Protein AF-A0A2D4HSY6-F1 (afdb_monomer_lite)

Foldseek 3Di:
DVVVVVVVVVVVVVVVVVVVVVVVVVVVVVVVVVVVVVVVVVVVVVVVVVVVVCVVQVPDPDHDQDPVRVVVVVVVVVVVVVVVVVVVVVVVVVVVVVVVVVVVVDDDDDDDDDDDDDDDDDDDDDDDDDDDCPVVVVVVVVVVVVVVVVVVVVVVVVVVVVVVVVVVVVVVVVVVVVVVVVVVVVVVVVVVVVVVVVVVVVVVVVVVVVVVVVVVVVVVVVVVVVVVVVVVVVVVVVVVVVVVVVVVVVVVVVVVVVVVVVVVVVVVVVVVVVVVVVVVVVD

Sequence (283 aa):
MDALLSKNEMLQGKLHSQEDDFRLQNSTLMEELSKLCSQIEQLEKDNQILREGKTAVASEGAFPASPVDGELLRLQAENSALQKNMAALQERYEKEVARQAENRGGGKGDGSPDPCPTVPEKTLEQPAFDSDGSGAISQQLLSEVELKLQTEREEKILLKEQLQSLEASKTTETSRLQQELSKLMEKLKKKQESFVRLQTEKEALYNDSRTKIEEIQQRKEEELKSLQVRNQKLQQELQSTNQGFLELKDQLQSGKKEHELALQTLQDQVACQSAESQEQVET

Radius of gyration: 62.54 Å; chains: 1; bounding box: 128×89×197 Å

Organism: NCBI:txid129467

pLDDT: mean 85.23, std 20.28, range [32.41, 98.69]

InterPro domains:
  IPR026204 GRIP1-associated protein 1 [PTHR18978] (2-280)

Structure (mmCIF, N/CA/C/O backbone):
data_AF-A0A2D4HSY6-F1
#
_entry.id   AF-A0A2D4HSY6-F1
#
loop_
_atom_site.group_PDB
_atom_site.id
_atom_site.type_symbol
_atom_site.label_atom_id
_atom_site.label_alt_id
_atom_site.label_comp_id
_atom_site.label_asym_id
_atom_site.label_entity_id
_atom_site.label_seq_id
_atom_site.pdbx_PDB_ins_code
_atom_site.Cartn_x
_atom_site.Cartn_y
_atom_site.Cartn_z
_atom_site.occupancy
_atom_site.B_iso_or_equiv
_atom_site.auth_seq_id
_atom_site.auth_comp_id
_atom_site.auth_asym_id
_atom_site.auth_atom_id
_atom_site.pdbx_PDB_model_num
ATOM 1 N N . MET A 1 1 ? -13.650 -36.771 45.709 1.00 73.19 1 MET A N 1
ATOM 2 C CA . MET A 1 1 ? -12.195 -36.564 45.555 1.00 73.19 1 MET A CA 1
ATOM 3 C C . MET A 1 1 ? -11.837 -36.518 44.073 1.00 73.19 1 MET A C 1
ATOM 5 O O . MET A 1 1 ? -11.313 -35.509 43.628 1.00 73.19 1 MET A O 1
ATOM 9 N N . ASP A 1 2 ? -12.268 -37.510 43.292 1.00 87.69 2 ASP A N 1
ATOM 10 C CA . ASP A 1 2 ? -11.971 -37.630 41.851 1.00 87.69 2 ASP A CA 1
ATOM 11 C C . ASP A 1 2 ? -12.460 -36.462 40.983 1.00 87.69 2 ASP A C 1
ATOM 13 O O . ASP A 1 2 ? -11.728 -35.981 40.125 1.00 87.69 2 ASP A O 1
ATOM 17 N N . ALA A 1 3 ? -13.655 -35.923 41.246 1.00 89.69 3 ALA A N 1
ATOM 18 C CA . ALA A 1 3 ? -14.169 -34.762 40.507 1.00 89.69 3 ALA A CA 1
ATOM 19 C C . ALA A 1 3 ? -13.316 -33.491 40.704 1.00 89.69 3 ALA A C 1
ATOM 21 O O . ALA A 1 3 ? -13.221 -32.652 39.809 1.00 89.69 3 ALA A O 1
ATOM 22 N N . LEU A 1 4 ? -12.685 -33.343 41.874 1.00 90.25 4 LEU A N 1
ATOM 23 C CA . LEU A 1 4 ? -11.775 -32.231 42.159 1.00 90.25 4 LEU A CA 1
ATOM 24 C C . LEU A 1 4 ? -10.407 -32.455 41.512 1.00 90.25 4 LEU A C 1
ATOM 26 O O . LEU A 1 4 ? -9.839 -31.499 40.993 1.00 90.25 4 LEU A O 1
ATOM 30 N N . LEU A 1 5 ? -9.918 -33.700 41.496 1.00 92.62 5 LEU A N 1
ATOM 31 C CA . LEU A 1 5 ? -8.684 -34.075 40.800 1.00 92.62 5 LEU A CA 1
ATOM 32 C C . LEU A 1 5 ? -8.801 -33.813 39.293 1.00 92.62 5 LEU A C 1
ATOM 34 O O . LEU A 1 5 ? -7.995 -33.077 38.736 1.00 92.62 5 LEU A O 1
ATOM 38 N N . SER A 1 6 ? -9.874 -34.304 38.667 1.00 93.00 6 SER A N 1
ATOM 39 C CA . SER A 1 6 ? -10.131 -34.119 37.234 1.00 93.00 6 SER A CA 1
ATOM 40 C C . SER A 1 6 ? -10.282 -32.640 36.854 1.00 93.00 6 SER A C 1
ATOM 42 O O . SER A 1 6 ? -9.784 -32.190 35.822 1.00 93.00 6 SER A O 1
ATOM 44 N N . LYS A 1 7 ? -10.917 -31.834 37.716 1.00 94.00 7 LYS A N 1
ATOM 45 C CA . LYS A 1 7 ? -11.003 -30.383 37.512 1.00 94.00 7 LYS A CA 1
ATOM 46 C C . LYS A 1 7 ? -9.638 -29.700 37.635 1.00 94.00 7 LYS A C 1
ATOM 48 O O . LYS A 1 7 ? -9.384 -28.747 36.903 1.00 94.00 7 LYS A O 1
ATOM 53 N N . ASN A 1 8 ? -8.779 -30.154 38.546 1.00 94.00 8 ASN A N 1
ATOM 54 C CA . ASN A 1 8 ? -7.433 -29.609 38.712 1.00 94.00 8 ASN A CA 1
ATOM 55 C C . ASN A 1 8 ? -6.554 -29.921 37.490 1.00 94.00 8 ASN A C 1
ATOM 57 O O . ASN A 1 8 ? -5.970 -29.001 36.926 1.00 94.00 8 ASN A O 1
ATOM 61 N N . GLU A 1 9 ? -6.579 -31.163 37.001 1.00 96.06 9 GLU A N 1
ATOM 62 C CA . GLU A 1 9 ? -5.893 -31.569 35.764 1.00 96.06 9 GLU A CA 1
ATOM 63 C C . GLU A 1 9 ? -6.380 -30.765 34.551 1.00 96.06 9 GLU A C 1
ATOM 65 O O . GLU A 1 9 ? -5.577 -30.258 33.769 1.00 96.06 9 GLU A O 1
ATOM 70 N N . MET A 1 10 ? -7.696 -30.559 34.424 1.00 96.06 10 MET A N 1
ATOM 71 C CA . MET A 1 10 ? -8.260 -29.729 33.355 1.00 96.06 10 MET A CA 1
ATOM 72 C C . MET A 1 10 ? -7.773 -28.275 33.438 1.00 96.06 10 MET A C 1
ATOM 74 O O . MET A 1 10 ? -7.485 -27.658 32.412 1.00 96.06 10 MET A O 1
ATOM 78 N N . LEU A 1 11 ? -7.704 -27.704 34.643 1.00 97.00 11 LEU A N 1
ATOM 79 C CA . LEU A 1 11 ? -7.220 -26.338 34.845 1.00 97.00 11 LEU A CA 1
ATOM 80 C C . LEU A 1 11 ? -5.719 -26.223 34.563 1.00 97.00 11 LEU A C 1
ATOM 82 O O . LEU A 1 11 ? -5.315 -25.258 33.922 1.00 97.00 11 LEU A O 1
ATOM 86 N N . GLN A 1 12 ? -4.913 -27.211 34.959 1.00 96.19 12 GLN A N 1
ATOM 87 C CA . GLN A 1 12 ? -3.494 -27.277 34.601 1.00 96.19 12 GLN A CA 1
ATOM 88 C C . GLN A 1 12 ? -3.283 -27.373 33.090 1.00 96.19 12 GLN A C 1
ATOM 90 O O . GLN A 1 12 ? -2.420 -26.674 32.564 1.00 96.19 12 GLN A O 1
ATOM 95 N N . GLY A 1 13 ? -4.091 -28.176 32.388 1.00 97.12 13 GLY A N 1
ATOM 96 C CA . GLY A 1 13 ? -4.033 -28.281 30.929 1.00 97.12 13 GLY A CA 1
ATOM 97 C C . GLY A 1 13 ? -4.389 -26.968 30.229 1.00 97.12 13 GLY A C 1
ATOM 98 O O . GLY A 1 13 ? -3.714 -26.565 29.285 1.00 97.12 13 GLY A O 1
ATOM 99 N N . LYS A 1 14 ? -5.404 -26.248 30.726 1.00 97.44 14 LYS A N 1
ATOM 100 C CA . LYS A 1 14 ? -5.750 -24.911 30.214 1.00 97.44 14 LYS A CA 1
ATOM 101 C C . LYS A 1 14 ? -4.652 -23.886 30.479 1.00 97.44 14 LYS A C 1
ATOM 103 O O . LYS A 1 14 ? -4.381 -23.072 29.603 1.00 97.44 14 LYS A O 1
ATOM 108 N N . LEU A 1 15 ? -4.033 -23.935 31.658 1.00 97.50 15 LEU A N 1
ATOM 109 C CA . LEU A 1 15 ? -2.928 -23.048 32.007 1.00 97.50 15 LEU A CA 1
ATOM 110 C C . LEU A 1 15 ? -1.721 -23.295 31.093 1.00 97.50 15 LEU A C 1
ATOM 112 O O . LEU A 1 15 ? -1.215 -22.345 30.516 1.00 97.50 15 LEU A O 1
ATOM 116 N N . HIS A 1 16 ? -1.339 -24.558 30.875 1.00 97.56 16 HIS A N 1
ATOM 117 C CA . HIS A 1 16 ? -0.254 -24.911 29.951 1.00 97.56 16 HIS A CA 1
ATOM 118 C C . HIS A 1 16 ? -0.544 -24.458 28.519 1.00 97.56 16 HIS A C 1
ATOM 120 O O . HIS A 1 16 ? 0.301 -23.829 27.897 1.00 97.56 16 HIS A O 1
ATOM 126 N N . SER A 1 17 ? -1.756 -24.707 28.012 1.00 96.62 17 SER A N 1
ATOM 127 C CA . SER A 1 17 ? -2.144 -24.240 26.675 1.00 96.62 17 SER A CA 1
ATOM 128 C C . SER A 1 17 ? -2.039 -22.718 26.555 1.00 96.62 17 SER A C 1
ATOM 130 O O . SER A 1 17 ? -1.584 -22.211 25.537 1.00 96.62 17 SER A O 1
ATOM 132 N N . GLN A 1 18 ? -2.431 -21.984 27.598 1.00 97.62 18 GLN A N 1
ATOM 133 C CA . GLN A 1 18 ? -2.329 -20.528 27.621 1.00 97.62 18 GLN A CA 1
ATOM 134 C C . GLN A 1 18 ? -0.870 -20.048 27.697 1.00 97.62 18 GLN A C 1
ATOM 136 O O . GLN A 1 18 ? -0.517 -19.045 27.077 1.00 97.62 18 GLN A O 1
ATOM 141 N N . GLU A 1 19 ? -0.020 -20.745 28.450 1.00 97.31 19 GLU A N 1
ATOM 142 C CA . GLU A 1 19 ? 1.417 -20.469 28.527 1.00 97.31 19 GLU A CA 1
ATOM 143 C C . GLU A 1 19 ? 2.112 -20.715 27.179 1.00 97.31 19 GLU A C 1
ATOM 145 O O . GLU A 1 19 ? 2.945 -19.903 26.767 1.00 97.31 19 GLU A O 1
ATOM 150 N N . ASP A 1 20 ? 1.736 -21.778 26.464 1.00 97.69 20 ASP A N 1
ATOM 151 C CA . ASP A 1 20 ? 2.245 -22.092 25.127 1.00 97.69 20 ASP A CA 1
ATOM 152 C C . ASP A 1 20 ? 1.804 -21.048 24.091 1.00 97.69 20 ASP A C 1
ATOM 154 O O . ASP A 1 20 ? 2.636 -20.561 23.320 1.00 97.69 20 ASP A O 1
ATOM 158 N N . ASP A 1 21 ? 0.539 -20.617 24.125 1.00 97.81 21 ASP A N 1
ATOM 159 C CA . ASP A 1 21 ? 0.032 -19.544 23.261 1.00 97.81 21 ASP A CA 1
ATOM 160 C C . ASP A 1 21 ? 0.770 -18.220 23.517 1.00 97.81 21 ASP A C 1
ATOM 162 O O . ASP A 1 21 ? 1.188 -17.535 22.578 1.00 97.81 21 ASP A O 1
ATOM 166 N N . PHE A 1 22 ? 0.992 -17.868 24.790 1.00 98.19 22 PHE A N 1
ATOM 167 C CA . PHE A 1 22 ? 1.731 -16.658 25.157 1.00 98.19 22 PHE A CA 1
ATOM 168 C C . PHE A 1 22 ? 3.189 -16.722 24.691 1.00 98.19 22 PHE A C 1
ATOM 170 O O . PHE A 1 22 ? 3.724 -15.741 24.167 1.00 98.19 22 PHE A O 1
ATOM 177 N N . ARG A 1 23 ? 3.840 -17.882 24.837 1.00 98.31 23 ARG A N 1
ATOM 178 C CA . ARG A 1 23 ? 5.202 -18.112 24.336 1.00 98.31 23 ARG A CA 1
ATOM 179 C C . ARG A 1 23 ? 5.279 -17.984 22.823 1.00 98.31 23 ARG A C 1
ATOM 181 O O . ARG A 1 23 ? 6.183 -17.311 22.326 1.00 98.31 23 ARG A O 1
ATOM 188 N N . LEU A 1 24 ? 4.336 -18.584 22.100 1.00 98.00 24 LEU A N 1
ATOM 189 C CA . LEU A 1 24 ? 4.284 -18.515 20.644 1.00 98.00 24 LEU A CA 1
ATOM 190 C C . LEU A 1 24 ? 4.074 -17.075 20.166 1.00 98.00 24 LEU A C 1
ATOM 192 O O . LEU A 1 24 ? 4.779 -16.612 19.266 1.00 98.00 24 LEU A O 1
ATOM 196 N N . GLN A 1 25 ? 3.160 -16.340 20.801 1.00 98.00 25 GLN A N 1
ATOM 197 C CA . GLN A 1 25 ? 2.911 -14.936 20.486 1.00 98.00 25 GLN A CA 1
ATOM 198 C C . GLN A 1 25 ? 4.150 -14.072 20.743 1.00 98.00 25 GLN A C 1
ATOM 200 O O . GLN A 1 25 ? 4.506 -13.245 19.905 1.00 98.00 25 GLN A O 1
ATOM 205 N N . ASN A 1 26 ? 4.833 -14.277 21.873 1.00 96.94 26 ASN A N 1
ATOM 206 C CA . ASN A 1 26 ? 6.042 -13.531 22.212 1.00 96.94 26 ASN A CA 1
ATOM 207 C C . ASN A 1 26 ? 7.185 -13.832 21.226 1.00 96.94 26 ASN A C 1
ATOM 209 O O . ASN A 1 26 ? 7.824 -12.909 20.728 1.00 96.94 26 ASN A O 1
ATOM 213 N N . SER A 1 27 ? 7.377 -15.107 20.867 1.00 97.38 27 SER A N 1
ATOM 214 C CA . SER A 1 27 ? 8.360 -15.518 19.857 1.00 97.38 27 SER A CA 1
ATOM 215 C C . SER A 1 27 ? 8.068 -14.897 18.490 1.00 97.38 27 SER A C 1
ATOM 217 O O . SER A 1 27 ? 8.971 -14.360 17.856 1.00 97.38 27 SER A O 1
ATOM 219 N N . THR A 1 28 ? 6.806 -14.921 18.056 1.00 97.75 28 THR A N 1
ATOM 220 C CA . THR A 1 28 ? 6.385 -14.335 16.773 1.00 97.75 28 THR A CA 1
ATOM 221 C C . THR A 1 28 ? 6.606 -12.823 16.767 1.00 97.75 28 THR A C 1
ATOM 223 O O . THR A 1 28 ? 7.155 -12.277 15.815 1.00 97.75 28 THR A O 1
ATOM 226 N N . LEU A 1 29 ? 6.245 -12.137 17.857 1.00 98.38 29 LEU A N 1
ATOM 227 C CA . LEU A 1 29 ? 6.461 -10.699 18.003 1.00 98.38 29 LEU A CA 1
ATOM 228 C C . LEU A 1 29 ? 7.949 -10.335 17.932 1.00 98.38 29 LEU A C 1
ATOM 230 O O . LEU A 1 29 ? 8.312 -9.370 17.263 1.00 98.38 29 LEU A O 1
ATOM 234 N N . MET A 1 30 ? 8.810 -11.103 18.602 1.00 97.75 30 MET A N 1
ATOM 235 C CA . MET A 1 30 ? 10.260 -10.892 18.566 1.00 97.75 30 MET A CA 1
ATOM 236 C C . MET A 1 30 ? 10.840 -11.101 17.162 1.00 97.75 30 MET A C 1
ATOM 238 O O . MET A 1 30 ? 11.737 -10.361 16.749 1.00 97.75 30 MET A O 1
ATOM 242 N N . GLU A 1 31 ? 10.321 -12.074 16.411 1.00 97.69 31 GLU A N 1
ATOM 243 C CA . GLU A 1 31 ? 10.744 -12.326 15.034 1.00 97.69 31 GLU A CA 1
ATOM 244 C C . GLU A 1 31 ? 10.329 -11.179 14.101 1.00 97.69 31 GLU A C 1
ATOM 246 O O . GLU A 1 31 ? 11.151 -10.673 13.335 1.00 97.69 31 GLU A O 1
ATOM 251 N N . GLU A 1 32 ? 9.088 -10.703 14.214 1.00 97.69 32 GLU A N 1
ATOM 252 C CA . GLU A 1 32 ? 8.584 -9.568 13.433 1.00 97.69 32 GLU A CA 1
ATOM 253 C C . GLU A 1 32 ? 9.307 -8.259 13.775 1.00 97.69 32 GLU A C 1
ATOM 255 O O . GLU A 1 32 ? 9.668 -7.498 12.876 1.00 97.69 32 GLU A O 1
ATOM 260 N N . LEU A 1 33 ? 9.614 -8.019 15.055 1.00 97.75 33 LEU A N 1
ATOM 261 C CA . LEU A 1 33 ? 10.458 -6.893 15.468 1.00 97.75 33 LEU A CA 1
ATOM 262 C C . LEU A 1 33 ? 11.849 -6.976 14.835 1.00 97.75 33 LEU A C 1
ATOM 264 O O . LEU A 1 33 ? 12.353 -5.979 14.323 1.00 97.75 33 LEU A O 1
ATOM 268 N N . SER A 1 34 ? 12.451 -8.167 14.813 1.00 96.88 34 SER A N 1
ATOM 269 C CA . SER A 1 34 ? 13.766 -8.379 14.195 1.00 96.88 34 SER A CA 1
ATOM 270 C C . SER A 1 34 ? 13.741 -8.120 12.683 1.00 96.88 34 SER A C 1
ATOM 272 O O . SER A 1 34 ? 14.672 -7.509 12.144 1.00 96.88 34 SER A O 1
ATOM 274 N N . LYS A 1 35 ? 12.663 -8.523 11.993 1.00 97.69 35 LYS A N 1
ATOM 275 C CA . LYS A 1 35 ? 12.446 -8.219 10.567 1.00 97.69 35 LYS A CA 1
ATOM 276 C C . LYS A 1 35 ? 12.309 -6.716 10.331 1.00 97.69 35 LYS A C 1
ATOM 278 O O . LYS A 1 35 ? 12.988 -6.190 9.450 1.00 97.69 35 LYS A O 1
ATOM 283 N N . LEU A 1 36 ? 11.500 -6.020 11.135 1.00 97.81 36 LEU A N 1
ATOM 284 C CA . LEU A 1 36 ? 11.332 -4.566 11.039 1.00 97.81 36 LEU A CA 1
ATOM 285 C C . LEU A 1 36 ? 12.654 -3.825 11.259 1.00 97.81 36 LEU A C 1
ATOM 287 O O . LEU A 1 36 ? 12.991 -2.954 10.462 1.00 97.81 36 LEU A O 1
ATOM 291 N N . CYS A 1 37 ? 13.428 -4.192 12.285 1.00 97.56 37 CYS A N 1
ATOM 292 C CA . CYS A 1 37 ? 14.744 -3.597 12.533 1.00 97.56 37 CYS A CA 1
ATOM 293 C C . CYS A 1 37 ? 15.681 -3.787 11.332 1.00 97.56 37 CYS A C 1
ATOM 295 O O . CYS A 1 37 ? 16.277 -2.822 10.862 1.00 97.56 37 CYS A O 1
ATOM 297 N N . SER A 1 38 ? 15.738 -4.998 10.769 1.00 97.06 38 SER A N 1
ATOM 298 C CA . SER A 1 38 ? 16.559 -5.283 9.582 1.00 97.06 38 SER A CA 1
ATOM 299 C C . SER A 1 38 ? 16.125 -4.455 8.366 1.00 97.06 38 SER A C 1
ATOM 301 O O . SER A 1 38 ? 16.957 -3.967 7.601 1.00 97.06 38 SER A O 1
ATOM 303 N N . GLN A 1 39 ? 14.814 -4.277 8.182 1.00 97.88 39 GLN A N 1
ATOM 304 C CA . GLN A 1 39 ? 14.261 -3.486 7.085 1.00 97.88 39 GLN A CA 1
ATOM 305 C C . GLN A 1 39 ? 14.550 -1.990 7.255 1.00 97.88 39 GLN A C 1
ATOM 307 O O . GLN A 1 39 ? 14.888 -1.327 6.276 1.00 97.88 39 GLN A O 1
ATOM 312 N N . ILE A 1 40 ? 14.455 -1.467 8.481 1.00 96.88 40 ILE A N 1
ATOM 313 C CA . ILE A 1 40 ? 14.821 -0.084 8.805 1.00 96.88 40 ILE A CA 1
ATOM 314 C C . ILE A 1 40 ? 16.306 0.138 8.528 1.00 96.88 40 ILE A C 1
ATOM 316 O O . ILE A 1 40 ? 16.635 1.062 7.793 1.00 96.88 40 ILE A O 1
ATOM 320 N N . GLU A 1 41 ? 17.191 -0.739 9.007 1.00 96.94 41 GLU A N 1
ATOM 321 C CA . GLU A 1 41 ? 18.631 -0.631 8.739 1.00 96.94 41 GLU A CA 1
ATOM 322 C C . GLU A 1 41 ? 18.947 -0.652 7.236 1.00 96.94 41 GLU A C 1
ATOM 324 O O . GLU A 1 41 ? 19.829 0.073 6.768 1.00 96.94 41 GLU A O 1
ATOM 329 N N . GLN A 1 42 ? 18.237 -1.474 6.456 1.00 96.56 42 GLN A N 1
ATOM 330 C CA . GLN A 1 42 ? 18.408 -1.509 5.005 1.00 96.56 42 GLN A CA 1
ATOM 331 C C . GLN A 1 42 ? 17.934 -0.208 4.350 1.00 96.56 42 GLN A C 1
ATOM 333 O O . GLN A 1 42 ? 18.648 0.356 3.524 1.00 96.56 42 GLN A O 1
ATOM 338 N N . LEU A 1 43 ? 16.764 0.302 4.740 1.00 94.94 43 LEU A N 1
ATOM 339 C CA . LEU A 1 43 ? 16.241 1.572 4.237 1.00 94.94 43 LEU A CA 1
ATOM 340 C C . LEU A 1 43 ? 17.116 2.760 4.645 1.00 94.94 43 LEU A C 1
ATOM 342 O O . LEU A 1 43 ? 17.256 3.703 3.871 1.00 94.94 43 LEU A O 1
ATOM 346 N N . GLU A 1 44 ? 17.711 2.741 5.835 1.00 95.50 44 GLU A N 1
ATOM 347 C CA . GLU A 1 44 ? 18.671 3.750 6.282 1.00 95.50 44 GLU A CA 1
ATOM 348 C C . GLU A 1 44 ? 19.944 3.710 5.436 1.00 95.50 44 GLU A C 1
ATOM 350 O O . GLU A 1 44 ? 20.391 4.762 4.982 1.00 95.50 44 GLU A O 1
ATOM 355 N N . LYS A 1 45 ? 20.480 2.519 5.132 1.00 94.31 45 LYS A N 1
ATOM 356 C CA . LYS A 1 45 ? 21.611 2.357 4.200 1.00 94.31 45 LYS A CA 1
ATOM 357 C C . LYS A 1 45 ? 21.266 2.850 2.797 1.00 94.31 45 LYS A C 1
ATOM 359 O O . LYS A 1 45 ? 22.042 3.602 2.215 1.00 94.31 45 LYS A O 1
ATOM 364 N N . ASP A 1 46 ? 20.101 2.487 2.268 1.00 93.38 46 ASP A N 1
ATOM 365 C CA . ASP A 1 46 ? 19.654 2.918 0.940 1.00 93.38 46 ASP A CA 1
ATOM 366 C C . ASP A 1 46 ? 19.465 4.443 0.886 1.00 93.38 46 ASP A C 1
ATOM 368 O O . ASP A 1 46 ? 19.914 5.099 -0.055 1.00 93.38 46 ASP A O 1
ATOM 372 N N . ASN A 1 47 ? 18.863 5.038 1.923 1.00 89.12 47 ASN A N 1
ATOM 373 C CA . ASN A 1 47 ? 18.745 6.491 2.053 1.00 89.12 47 ASN A CA 1
ATOM 374 C C . ASN A 1 47 ? 20.105 7.168 2.192 1.00 89.12 47 ASN A C 1
ATOM 376 O O . ASN A 1 47 ? 20.297 8.241 1.624 1.00 89.12 47 ASN A O 1
ATOM 380 N N . GLN A 1 48 ? 21.041 6.563 2.921 1.00 92.25 48 GLN A N 1
ATOM 381 C CA . GLN A 1 48 ? 22.398 7.068 3.058 1.00 92.25 48 GLN A CA 1
ATOM 382 C C . GLN A 1 48 ? 23.125 7.038 1.711 1.00 92.25 48 GLN A C 1
ATOM 384 O O . GLN A 1 48 ? 23.691 8.052 1.333 1.00 92.25 48 GLN A O 1
ATOM 389 N N . ILE A 1 49 ? 23.019 5.959 0.929 1.00 88.19 49 ILE A N 1
ATOM 390 C CA . ILE A 1 49 ? 23.588 5.862 -0.428 1.00 88.19 49 ILE A CA 1
ATOM 391 C C . ILE A 1 49 ? 22.951 6.891 -1.366 1.00 88.19 49 ILE A C 1
ATOM 393 O O . ILE A 1 49 ? 23.648 7.553 -2.130 1.00 88.19 49 ILE A O 1
ATOM 397 N N . LEU A 1 50 ? 21.628 7.063 -1.313 1.00 80.81 50 LEU A N 1
ATOM 398 C CA . LEU A 1 50 ? 20.930 8.078 -2.106 1.00 80.81 50 LEU A CA 1
ATOM 399 C C . LEU A 1 50 ? 21.314 9.494 -1.675 1.00 80.81 50 LEU A C 1
ATOM 401 O O . LEU A 1 50 ? 21.420 10.384 -2.520 1.00 80.81 50 LEU A O 1
ATOM 405 N N . ARG A 1 51 ? 21.537 9.714 -0.375 1.00 81.81 51 ARG A N 1
ATOM 406 C CA . ARG A 1 51 ? 22.053 10.975 0.151 1.00 81.81 51 ARG A CA 1
ATOM 407 C C . ARG A 1 51 ? 23.498 11.191 -0.235 1.00 81.81 51 ARG A C 1
ATOM 409 O O . ARG A 1 51 ? 23.782 12.303 -0.626 1.00 81.81 51 ARG A O 1
ATOM 416 N N . GLU A 1 52 ? 24.361 10.186 -0.218 1.00 76.75 52 GLU A N 1
ATOM 417 C CA . GLU A 1 52 ? 25.762 10.254 -0.650 1.00 76.75 52 GLU A CA 1
ATOM 418 C C . GLU A 1 52 ? 25.881 10.486 -2.158 1.00 76.75 52 GLU A C 1
ATOM 420 O O . GLU A 1 52 ? 26.619 11.363 -2.604 1.00 76.75 52 GLU A O 1
ATOM 425 N N . GLY A 1 53 ? 25.035 9.822 -2.946 1.00 61.06 53 GLY A N 1
ATOM 426 C CA . GLY A 1 53 ? 24.838 10.116 -4.364 1.00 61.06 53 GLY A CA 1
ATOM 427 C C . GLY A 1 53 ? 24.275 11.518 -4.623 1.00 61.06 53 GLY A C 1
ATOM 428 O O . GLY A 1 53 ? 24.409 12.033 -5.729 1.00 61.06 53 GLY A O 1
ATOM 429 N N . LYS A 1 54 ? 23.684 12.164 -3.608 1.00 52.91 54 LYS A N 1
ATOM 430 C CA . LYS A 1 54 ? 23.166 13.539 -3.660 1.00 52.91 54 LYS A CA 1
ATOM 431 C C . LYS A 1 54 ? 24.080 14.563 -2.975 1.00 52.91 54 LYS A C 1
ATOM 433 O O . LYS A 1 54 ? 24.021 15.734 -3.328 1.00 52.91 54 LYS A O 1
ATOM 438 N N . THR A 1 55 ? 24.962 14.163 -2.061 1.00 42.66 55 THR A N 1
ATOM 439 C CA . THR A 1 55 ? 25.966 15.013 -1.403 1.00 42.66 55 THR A CA 1
ATOM 440 C C . THR A 1 55 ? 27.273 15.057 -2.181 1.00 42.66 55 THR A C 1
ATOM 442 O O . THR A 1 55 ? 27.940 16.086 -2.117 1.00 42.66 55 THR A O 1
ATOM 445 N N . ALA A 1 56 ? 27.544 14.084 -3.060 1.00 45.38 56 ALA A N 1
ATOM 446 C CA . ALA A 1 56 ? 28.446 14.277 -4.201 1.00 45.38 56 ALA A CA 1
ATOM 447 C C . ALA A 1 56 ? 27.979 15.412 -5.145 1.00 45.38 56 ALA A C 1
ATOM 449 O O . ALA A 1 56 ? 28.759 15.903 -5.951 1.00 45.38 56 ALA A O 1
ATOM 450 N N . VAL A 1 57 ? 26.718 15.855 -5.023 1.00 47.31 57 VAL A N 1
ATOM 451 C CA . VAL A 1 57 ? 26.107 16.959 -5.788 1.00 47.31 57 VAL A CA 1
ATOM 452 C C . VAL A 1 57 ? 25.856 18.205 -4.914 1.00 47.31 57 VAL A C 1
ATOM 454 O O . VAL A 1 57 ? 25.465 19.244 -5.434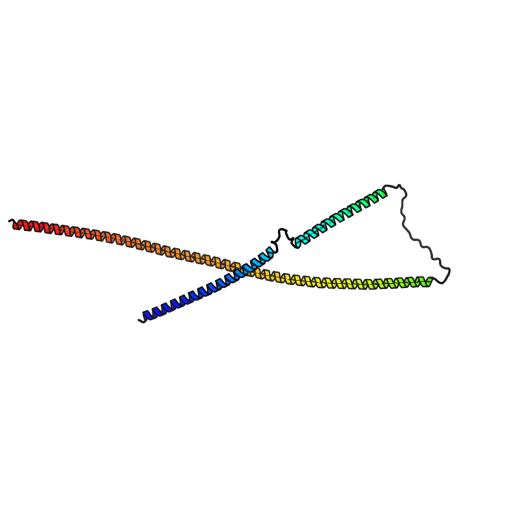 1.00 47.31 57 VAL A O 1
ATOM 457 N N . ALA A 1 58 ? 26.077 18.144 -3.593 1.00 42.06 58 ALA A N 1
ATOM 458 C CA . ALA A 1 58 ? 25.708 19.229 -2.668 1.00 42.06 58 ALA A CA 1
ATOM 459 C C . ALA A 1 58 ? 26.882 19.869 -1.907 1.00 42.06 58 ALA A C 1
ATOM 461 O O . ALA A 1 58 ? 26.669 20.856 -1.205 1.00 42.06 58 ALA A O 1
ATOM 462 N N . SER A 1 59 ? 28.109 19.356 -2.042 1.00 40.78 59 SER A N 1
ATOM 463 C CA . SER A 1 59 ? 29.309 19.989 -1.484 1.00 40.78 59 SER A CA 1
ATOM 464 C C . SER A 1 59 ? 30.089 20.737 -2.560 1.00 40.78 59 SER A C 1
ATOM 466 O O . SER A 1 59 ? 31.176 20.320 -2.928 1.00 40.78 59 SER A O 1
ATOM 468 N N . GLU A 1 60 ? 29.508 21.814 -3.074 1.00 35.72 60 GLU A N 1
ATOM 469 C CA . GLU A 1 60 ? 30.190 23.074 -3.389 1.00 35.72 60 GLU A CA 1
ATOM 470 C C . GLU A 1 60 ? 29.164 24.024 -4.006 1.00 35.72 60 GLU A C 1
ATOM 472 O O . GLU A 1 60 ? 28.325 23.639 -4.819 1.00 35.72 60 GLU A O 1
ATOM 477 N N . GLY A 1 61 ? 29.197 25.283 -3.575 1.00 43.06 61 GLY A N 1
ATOM 478 C CA . GLY A 1 61 ? 28.406 26.359 -4.158 1.00 43.06 61 GLY A CA 1
ATOM 479 C C . GLY A 1 61 ? 28.882 26.693 -5.570 1.00 43.06 61 GLY A C 1
ATOM 480 O O . GLY A 1 61 ? 29.482 27.737 -5.780 1.00 43.06 61 GLY A O 1
ATOM 481 N N . ALA A 1 62 ? 28.621 25.802 -6.519 1.00 44.16 62 ALA A N 1
ATOM 482 C CA . ALA A 1 62 ? 28.668 26.005 -7.957 1.00 44.16 62 ALA A CA 1
ATOM 483 C C . ALA A 1 62 ? 28.010 24.775 -8.596 1.00 44.16 62 ALA A C 1
ATOM 485 O O . ALA A 1 62 ? 28.475 23.653 -8.427 1.00 44.16 62 ALA A O 1
ATOM 486 N N . PHE A 1 63 ? 26.896 24.980 -9.295 1.00 38.41 63 PHE A N 1
ATOM 487 C CA . PHE A 1 63 ? 26.190 23.942 -10.047 1.00 38.41 63 PHE A CA 1
ATOM 488 C C . PHE A 1 63 ? 27.166 23.087 -10.883 1.00 38.41 63 PHE A C 1
ATOM 490 O O . PHE A 1 63 ? 27.837 23.656 -11.749 1.00 38.41 63 PHE A O 1
ATOM 497 N N . PRO A 1 64 ? 27.226 21.748 -10.730 1.00 42.78 64 PRO A N 1
ATOM 498 C CA . PRO A 1 64 ? 27.820 20.923 -11.758 1.00 42.78 64 PRO A CA 1
ATOM 499 C C . PRO A 1 64 ? 26.739 20.696 -12.812 1.00 42.78 64 PRO A C 1
ATOM 501 O O . PRO A 1 64 ? 25.737 20.018 -12.579 1.00 42.78 64 PRO A O 1
ATOM 504 N N . ALA A 1 65 ? 26.946 21.328 -13.963 1.00 49.16 65 ALA A N 1
ATOM 505 C CA . ALA A 1 65 ? 26.279 21.005 -15.211 1.00 49.16 65 ALA A CA 1
ATOM 506 C C . ALA A 1 65 ? 26.148 19.479 -15.333 1.00 49.16 65 ALA A C 1
ATOM 508 O O . ALA A 1 65 ? 27.144 18.754 -15.243 1.00 49.16 65 ALA A O 1
ATOM 509 N N . SER A 1 66 ? 24.922 18.986 -15.517 1.00 50.31 66 SER A N 1
ATOM 510 C CA . SER A 1 66 ? 24.731 17.585 -15.880 1.00 50.31 66 SER A CA 1
ATOM 511 C C . SER A 1 66 ? 25.540 17.285 -17.157 1.00 50.31 66 SER A C 1
ATOM 513 O O . SER A 1 66 ? 25.832 18.206 -17.925 1.00 50.31 66 SER A O 1
ATOM 515 N N . PRO A 1 67 ? 25.898 16.024 -17.460 1.00 59.53 67 PRO A N 1
ATOM 516 C CA . PRO A 1 67 ? 26.555 15.694 -18.731 1.00 59.53 67 PRO A CA 1
ATOM 517 C C . PRO A 1 67 ? 25.796 16.254 -19.948 1.00 59.53 67 PRO A C 1
ATOM 519 O O . PRO A 1 67 ? 26.400 16.625 -20.949 1.00 59.53 67 PRO A O 1
ATOM 522 N N . VAL A 1 68 ? 24.472 16.388 -19.811 1.00 63.66 68 VAL A N 1
ATOM 523 C CA . VAL A 1 68 ? 23.564 16.992 -20.789 1.00 63.66 68 VAL A CA 1
ATOM 524 C C . VAL A 1 68 ? 23.728 18.518 -20.878 1.00 63.66 68 VAL A C 1
ATOM 526 O O . VAL A 1 68 ? 23.658 19.059 -21.976 1.00 63.66 68 VAL A O 1
ATOM 529 N N . ASP A 1 69 ? 24.014 19.219 -19.779 1.00 71.62 69 ASP A N 1
ATOM 530 C CA . ASP A 1 69 ? 24.275 20.669 -19.782 1.00 71.62 69 ASP A CA 1
ATOM 531 C C . ASP A 1 69 ? 25.637 21.018 -20.397 1.00 71.62 69 ASP A C 1
ATOM 533 O O . ASP A 1 69 ? 25.762 22.028 -21.086 1.00 71.62 69 ASP A O 1
ATOM 537 N N . GLY A 1 70 ? 26.660 20.178 -20.199 1.00 79.94 70 GLY A N 1
ATOM 538 C CA . GLY A 1 70 ? 27.962 20.351 -20.858 1.00 79.94 70 GLY A CA 1
ATOM 539 C C . GLY A 1 70 ? 27.878 20.144 -22.374 1.00 79.94 70 GLY A C 1
ATOM 540 O O . GLY A 1 70 ? 28.433 20.924 -23.151 1.00 79.94 70 GLY A O 1
ATOM 541 N N . GLU A 1 71 ? 27.128 19.124 -22.794 1.00 84.69 71 GLU A N 1
ATOM 542 C CA . GLU A 1 71 ? 26.793 18.854 -24.195 1.00 84.69 71 GLU A CA 1
ATOM 543 C C . GLU A 1 71 ? 26.010 20.028 -24.809 1.00 84.69 71 GLU A C 1
ATOM 545 O O . GLU A 1 71 ? 26.361 20.513 -25.886 1.00 84.69 71 GLU A O 1
ATOM 550 N N . LEU A 1 72 ? 25.003 20.539 -24.091 1.00 86.81 72 LEU A N 1
ATOM 551 C CA . LEU A 1 72 ? 24.186 21.675 -24.514 1.00 86.81 72 LEU A CA 1
ATOM 552 C C . LEU A 1 72 ? 25.022 22.950 -24.668 1.00 86.81 72 LEU A C 1
ATOM 554 O O . LEU A 1 72 ? 24.901 23.639 -25.679 1.00 86.81 72 LEU A O 1
ATOM 558 N N . LEU A 1 73 ? 25.907 23.246 -23.712 1.00 90.19 73 LEU A N 1
ATOM 559 C CA . LEU A 1 73 ? 26.765 24.431 -23.755 1.00 90.19 73 LEU A CA 1
ATOM 560 C C . LEU A 1 73 ? 27.775 24.359 -24.910 1.00 90.19 73 LEU A C 1
ATOM 562 O O . LEU A 1 73 ? 28.005 25.357 -25.598 1.00 90.19 73 LEU A O 1
ATOM 566 N N . ARG A 1 74 ? 28.337 23.171 -25.174 1.00 94.31 74 ARG A N 1
ATOM 567 C CA . ARG A 1 74 ? 29.216 22.929 -26.327 1.00 94.31 74 ARG A CA 1
ATOM 568 C C . ARG A 1 74 ? 28.469 23.120 -27.645 1.00 94.31 74 ARG A C 1
ATOM 570 O O . ARG A 1 74 ? 28.952 23.854 -28.503 1.00 94.31 74 ARG A O 1
ATOM 577 N N . LEU A 1 75 ? 27.283 22.525 -27.779 1.00 92.94 75 LEU A N 1
ATOM 578 C CA . LEU A 1 75 ? 26.435 22.686 -28.962 1.00 92.94 75 LEU A CA 1
ATOM 579 C C . LEU A 1 75 ? 26.009 24.145 -29.164 1.00 92.94 75 LEU A C 1
ATOM 581 O O . LEU A 1 75 ? 25.904 24.602 -30.298 1.00 92.94 75 LEU A O 1
ATOM 585 N N . GLN A 1 76 ? 25.800 24.903 -28.087 1.00 93.38 76 GLN A N 1
ATOM 586 C CA . GLN A 1 76 ? 25.463 26.323 -28.154 1.00 93.38 76 GLN A CA 1
ATOM 587 C C . GLN A 1 76 ? 26.657 27.183 -28.601 1.00 93.38 76 GLN A C 1
ATOM 589 O O . GLN A 1 76 ? 26.490 28.092 -29.418 1.00 93.38 76 GLN A O 1
ATOM 594 N N . ALA A 1 77 ? 27.868 26.872 -28.126 1.00 91.50 77 ALA A N 1
ATOM 595 C CA . ALA A 1 77 ? 29.099 27.510 -28.592 1.00 91.50 77 ALA A CA 1
ATOM 596 C C . ALA A 1 77 ? 29.373 27.202 -30.073 1.00 91.50 77 ALA A C 1
ATOM 598 O O . ALA A 1 77 ? 29.700 28.108 -30.843 1.00 91.50 77 ALA A O 1
ATOM 599 N N . GLU A 1 78 ? 29.172 25.950 -30.488 1.00 93.06 78 GLU A N 1
ATOM 600 C CA . GLU A 1 78 ? 29.304 25.521 -31.880 1.00 93.06 78 GLU A CA 1
ATOM 601 C C . GLU A 1 78 ? 28.271 26.209 -32.783 1.00 93.06 78 GLU A C 1
ATOM 603 O O . GLU A 1 78 ? 28.641 26.773 -33.813 1.00 93.06 78 GLU A O 1
ATOM 608 N N . ASN A 1 79 ? 27.004 26.288 -32.357 1.00 93.06 79 ASN A N 1
ATOM 609 C CA . ASN A 1 79 ? 25.968 27.041 -33.072 1.00 93.06 79 ASN A CA 1
ATOM 610 C C . ASN A 1 79 ? 26.340 28.520 -33.234 1.00 93.06 79 ASN A C 1
ATOM 612 O O . ASN A 1 79 ? 26.167 29.089 -34.309 1.00 93.06 79 ASN A O 1
ATOM 616 N N . SER A 1 80 ? 26.886 29.151 -32.190 1.00 94.88 80 SER A N 1
ATOM 617 C CA . SER A 1 80 ? 27.313 30.552 -32.264 1.00 94.88 80 SER A CA 1
ATOM 618 C C . SER A 1 80 ? 28.495 30.749 -33.223 1.00 94.88 80 SER A C 1
ATOM 620 O O . SER A 1 80 ? 28.520 31.716 -33.989 1.00 94.88 80 SER A O 1
ATOM 622 N N . ALA A 1 81 ? 29.459 29.825 -33.232 1.00 94.69 81 ALA A N 1
ATOM 623 C CA . ALA A 1 81 ? 30.581 29.852 -34.168 1.00 94.69 81 ALA A CA 1
ATOM 624 C C . ALA A 1 81 ? 30.123 29.640 -35.620 1.00 94.69 81 ALA A C 1
ATOM 626 O O . ALA A 1 81 ? 30.563 30.365 -36.515 1.00 94.69 81 ALA A O 1
ATOM 627 N N . LEU A 1 82 ? 29.198 28.703 -35.852 1.00 95.56 82 LEU A N 1
ATOM 628 C CA . LEU A 1 82 ? 28.596 28.458 -37.163 1.00 95.56 82 LEU A CA 1
ATOM 629 C C . LEU A 1 82 ? 27.809 29.671 -37.661 1.00 95.56 82 LEU A C 1
ATOM 631 O O . LEU A 1 82 ? 28.000 30.080 -38.803 1.00 95.56 82 LEU A O 1
ATOM 635 N N . GLN A 1 83 ? 27.001 30.303 -36.807 1.00 95.38 83 GLN A N 1
ATOM 636 C CA . GLN A 1 83 ? 26.281 31.532 -37.157 1.00 95.38 83 GLN A CA 1
ATOM 637 C C . GLN A 1 83 ? 27.238 32.672 -37.536 1.00 95.38 83 GLN A C 1
ATOM 639 O O . GLN A 1 83 ? 27.008 33.356 -38.532 1.00 95.38 83 GLN A O 1
ATOM 644 N N . LYS A 1 84 ? 28.346 32.851 -36.801 1.00 95.38 84 LYS A N 1
ATOM 645 C CA . LYS A 1 84 ? 29.377 33.845 -37.151 1.00 95.38 84 LYS A CA 1
ATOM 646 C C . LYS A 1 84 ? 30.068 33.529 -38.476 1.00 95.38 84 LYS A C 1
ATOM 648 O O . LYS A 1 84 ? 30.282 34.438 -39.272 1.00 95.38 84 LYS A O 1
ATOM 653 N N . ASN A 1 85 ? 30.398 32.263 -38.730 1.00 95.12 85 ASN A N 1
ATOM 654 C CA . ASN A 1 85 ? 30.999 31.848 -39.999 1.00 95.12 85 ASN A CA 1
ATOM 655 C C . ASN A 1 85 ? 30.039 32.035 -41.174 1.00 95.12 85 ASN A C 1
ATOM 657 O O . ASN A 1 85 ? 30.457 32.523 -42.220 1.00 95.12 85 ASN A O 1
ATOM 661 N N . MET A 1 86 ? 28.758 31.705 -40.996 1.00 94.94 86 MET A N 1
ATOM 662 C CA . MET A 1 86 ? 27.727 31.972 -41.994 1.00 94.94 86 MET A CA 1
ATOM 663 C C . MET A 1 86 ? 27.619 33.463 -42.304 1.00 94.94 86 MET A C 1
ATOM 665 O O . MET A 1 86 ? 27.669 33.832 -43.473 1.00 94.94 86 MET A O 1
ATOM 669 N N . ALA A 1 87 ? 27.560 34.320 -41.282 1.00 94.56 87 ALA A N 1
ATOM 670 C CA . ALA A 1 87 ? 27.521 35.768 -41.474 1.00 94.56 87 ALA A CA 1
ATOM 671 C C . ALA A 1 87 ? 28.776 36.292 -42.196 1.00 94.56 87 ALA A C 1
ATOM 673 O O . ALA A 1 87 ? 28.667 37.080 -43.130 1.00 94.56 87 ALA A O 1
ATOM 674 N N . ALA A 1 88 ? 29.967 35.813 -41.825 1.00 94.00 88 ALA A N 1
ATOM 675 C CA . ALA A 1 88 ? 31.219 36.213 -42.466 1.00 94.00 88 ALA A CA 1
ATOM 676 C C . ALA A 1 88 ? 31.314 35.748 -43.931 1.00 94.00 88 ALA A C 1
ATOM 678 O O . ALA A 1 88 ? 31.833 36.470 -44.782 1.00 94.00 88 ALA A O 1
ATOM 679 N N . LEU A 1 89 ? 30.820 34.546 -44.242 1.00 94.25 89 LEU A N 1
ATOM 680 C CA . LEU A 1 89 ? 30.728 34.044 -45.615 1.00 94.25 89 LEU A CA 1
ATOM 681 C C . LEU A 1 89 ? 29.733 34.859 -46.439 1.00 94.25 89 LEU A C 1
ATOM 683 O O . LEU A 1 89 ? 30.032 35.198 -47.581 1.00 94.25 89 LEU A O 1
ATOM 687 N N . GLN A 1 90 ? 28.591 35.206 -45.851 1.00 93.88 90 GLN A N 1
ATOM 688 C CA . GLN A 1 90 ? 27.569 36.022 -46.492 1.00 93.88 90 GLN A CA 1
ATOM 689 C C . GLN A 1 90 ? 28.095 37.436 -46.784 1.00 93.88 90 GLN A C 1
ATOM 691 O O . GLN A 1 90 ? 27.987 37.895 -47.915 1.00 93.88 90 GLN A O 1
ATOM 696 N N . GLU A 1 91 ? 28.804 38.063 -45.840 1.00 93.12 91 GLU A N 1
ATOM 697 C CA . GLU A 1 91 ? 29.464 39.361 -46.044 1.00 93.12 91 GLU A CA 1
ATOM 698 C C . GLU A 1 91 ? 30.553 39.295 -47.131 1.00 93.12 91 GLU A C 1
ATOM 700 O O . GLU A 1 91 ? 30.683 40.203 -47.952 1.00 93.12 91 GLU A O 1
ATOM 705 N N . ARG A 1 92 ? 31.350 38.216 -47.171 1.00 94.44 92 ARG A N 1
ATOM 706 C CA . ARG A 1 92 ? 32.346 38.011 -48.238 1.00 94.44 92 ARG A CA 1
ATOM 707 C C . ARG A 1 92 ? 31.687 37.842 -49.598 1.00 94.44 92 ARG A C 1
ATOM 709 O O . ARG A 1 92 ? 32.181 38.405 -50.569 1.00 94.44 92 ARG A O 1
ATOM 716 N N . TYR A 1 93 ? 30.594 37.092 -49.660 1.00 92.75 93 TYR A N 1
ATOM 717 C CA . TYR A 1 93 ? 29.834 36.906 -50.887 1.00 92.75 93 TYR A CA 1
ATOM 718 C C . TYR A 1 93 ? 29.228 38.229 -51.365 1.00 92.75 93 TYR A C 1
ATOM 720 O O . TYR A 1 93 ? 29.400 38.589 -52.523 1.00 92.75 93 TYR A O 1
ATOM 728 N N . GLU A 1 94 ? 28.614 39.007 -50.474 1.00 92.25 94 GLU A N 1
ATOM 729 C CA . GLU A 1 94 ? 28.079 40.337 -50.785 1.00 92.25 94 GLU A CA 1
ATOM 730 C C . GLU A 1 94 ? 29.172 41.303 -51.257 1.00 92.25 94 GLU A C 1
ATOM 732 O O . GLU A 1 94 ? 28.981 42.005 -52.249 1.00 92.25 94 GLU A O 1
ATOM 737 N N . LYS A 1 95 ? 30.348 41.300 -50.614 1.00 89.81 95 LYS A N 1
ATOM 738 C CA . LYS A 1 95 ? 31.509 42.089 -51.060 1.00 89.81 95 LYS A CA 1
ATOM 739 C C . LYS A 1 95 ? 32.026 41.649 -52.425 1.00 89.81 95 LYS A C 1
ATOM 741 O O . LYS A 1 95 ? 32.402 42.503 -53.220 1.00 89.81 95 LYS A O 1
ATOM 746 N N . GLU A 1 96 ? 32.052 40.351 -52.714 1.00 88.06 96 GLU A N 1
ATOM 747 C CA . GLU A 1 96 ? 32.487 39.834 -54.016 1.00 88.06 96 GLU A CA 1
ATOM 748 C C . GLU A 1 96 ? 31.474 40.174 -55.118 1.00 88.06 96 GLU A C 1
ATOM 750 O O . GLU A 1 96 ? 31.858 40.620 -56.196 1.00 88.06 96 GLU A O 1
ATOM 755 N N . VAL A 1 97 ? 30.173 40.064 -54.830 1.00 85.88 97 VAL A N 1
ATOM 756 C CA . VAL A 1 97 ? 29.094 40.498 -55.729 1.00 85.88 97 VAL A CA 1
ATOM 757 C C . VAL A 1 97 ? 29.167 42.006 -55.981 1.00 85.88 97 VAL A C 1
ATOM 759 O O . VAL A 1 97 ? 29.064 42.436 -57.130 1.00 85.88 97 VAL A O 1
ATOM 762 N N . ALA A 1 98 ? 29.413 42.814 -54.945 1.00 82.81 98 ALA A N 1
ATOM 763 C CA . ALA A 1 98 ? 29.611 44.255 -55.078 1.00 82.81 98 ALA A CA 1
ATOM 764 C C . ALA A 1 98 ? 30.860 44.585 -55.912 1.00 82.81 98 ALA A C 1
ATOM 766 O O . ALA A 1 98 ? 30.770 45.388 -56.838 1.00 82.81 98 ALA A O 1
ATOM 767 N N . ARG A 1 99 ? 31.995 43.906 -55.681 1.00 84.19 99 ARG A N 1
ATOM 768 C CA . ARG A 1 99 ? 33.204 44.063 -56.509 1.00 84.19 99 ARG A CA 1
ATOM 769 C C . ARG A 1 99 ? 32.965 43.663 -57.959 1.00 84.19 99 ARG A C 1
ATOM 771 O O . ARG A 1 99 ? 33.457 44.347 -58.848 1.00 84.19 99 ARG A O 1
ATOM 778 N N . GLN A 1 100 ? 32.209 42.597 -58.225 1.00 74.81 100 GLN A N 1
ATOM 779 C CA . GLN A 1 100 ? 31.842 42.209 -59.591 1.00 74.81 100 GLN A CA 1
ATOM 780 C C . GLN A 1 100 ? 30.888 43.213 -60.253 1.00 74.81 100 GLN A C 1
ATOM 782 O O . GLN A 1 100 ? 30.990 43.436 -61.461 1.00 74.81 100 GLN A O 1
ATOM 787 N N . ALA A 1 101 ? 29.991 43.841 -59.489 1.00 73.88 101 ALA A N 1
ATOM 788 C CA . ALA A 1 101 ? 29.127 44.914 -59.975 1.00 73.88 101 ALA A CA 1
ATOM 789 C C . ALA A 1 101 ? 29.926 46.194 -60.290 1.00 73.88 101 ALA A C 1
ATOM 791 O O . ALA A 1 101 ? 29.716 46.801 -61.339 1.00 73.88 101 ALA A O 1
ATOM 792 N N . GLU A 1 102 ? 30.901 46.553 -59.451 1.00 66.25 102 GLU A N 1
ATOM 793 C CA . GLU A 1 102 ? 31.831 47.666 -59.688 1.00 66.25 102 GLU A CA 1
ATOM 794 C C . GLU A 1 102 ? 32.750 47.399 -60.892 1.00 66.25 102 GLU A C 1
ATOM 796 O O . GLU A 1 102 ? 32.952 48.289 -61.718 1.00 66.25 102 GLU A O 1
ATOM 801 N N . ASN A 1 103 ? 33.216 46.156 -61.077 1.00 57.41 103 ASN A N 1
ATOM 802 C CA . ASN A 1 103 ? 34.006 45.752 -62.249 1.00 57.41 103 ASN A CA 1
ATOM 803 C C . ASN A 1 103 ? 33.184 45.717 -63.554 1.00 57.41 103 ASN A C 1
ATOM 805 O O . ASN A 1 103 ? 33.757 45.771 -64.640 1.00 57.41 103 ASN A O 1
ATOM 809 N N . ARG A 1 104 ? 31.846 45.637 -63.474 1.00 57.78 104 ARG A N 1
ATOM 810 C CA . ARG A 1 104 ? 30.930 45.771 -64.626 1.00 57.78 104 ARG A CA 1
ATOM 811 C C . ARG A 1 104 ? 30.471 47.214 -64.879 1.00 57.78 104 ARG A C 1
ATOM 813 O O . ARG A 1 104 ? 29.847 47.468 -65.905 1.00 57.78 104 ARG A O 1
ATOM 820 N N . GLY A 1 105 ? 30.784 48.159 -63.989 1.00 50.09 105 GLY A N 1
ATOM 821 C CA . GLY A 1 105 ? 30.345 49.559 -64.057 1.00 50.09 105 GLY A CA 1
ATOM 822 C C . GLY A 1 105 ? 31.241 50.507 -64.866 1.00 50.09 105 GLY A C 1
ATOM 823 O O . GLY A 1 105 ? 30.974 51.706 -64.902 1.00 50.09 105 GLY A O 1
ATOM 824 N N . GLY A 1 106 ? 32.293 50.008 -65.521 1.00 46.69 106 GLY A N 1
ATOM 825 C CA . GLY A 1 106 ? 33.239 50.827 -66.280 1.00 46.69 106 GLY A CA 1
ATOM 826 C C . GLY A 1 106 ? 33.652 50.186 -67.598 1.00 46.69 106 GLY A C 1
ATOM 827 O O . GLY A 1 106 ? 34.721 49.595 -67.686 1.00 46.69 106 GLY A O 1
ATOM 828 N N . GLY A 1 107 ? 32.830 50.333 -68.638 1.00 37.91 107 GLY A N 1
ATOM 829 C CA . GLY A 1 107 ? 33.229 49.956 -69.994 1.00 37.91 107 GLY A CA 1
ATOM 830 C C . GLY A 1 107 ? 32.075 49.864 -70.984 1.00 37.91 107 GLY A C 1
ATOM 831 O O . GLY A 1 107 ? 31.442 48.821 -71.100 1.00 37.91 107 GLY A O 1
ATOM 832 N N . LYS A 1 108 ? 31.856 50.954 -71.738 1.00 39.62 108 LYS A N 1
ATOM 833 C CA . LYS A 1 108 ? 31.334 50.929 -73.121 1.00 39.62 108 LYS A CA 1
ATOM 834 C C . LYS A 1 108 ? 31.968 49.727 -73.843 1.00 39.62 108 LYS A C 1
ATOM 836 O O . LYS A 1 108 ? 33.177 49.566 -73.764 1.00 39.62 108 LYS A O 1
ATOM 841 N N . GLY A 1 109 ? 31.233 48.841 -74.489 1.00 36.81 109 GLY A N 1
ATOM 842 C CA . GLY A 1 109 ? 30.307 49.130 -75.566 1.00 36.81 109 GLY A CA 1
ATOM 843 C C . GLY A 1 109 ? 30.788 48.349 -76.788 1.00 36.81 109 GLY A C 1
ATOM 844 O O . GLY A 1 109 ? 31.973 48.384 -77.100 1.00 36.81 109 GLY A O 1
ATOM 845 N N . ASP A 1 110 ? 29.822 47.727 -77.455 1.00 37.81 110 ASP A N 1
ATOM 846 C CA . ASP A 1 110 ? 29.811 47.350 -78.869 1.00 37.81 110 ASP A CA 1
ATOM 847 C C . ASP A 1 110 ? 30.076 45.879 -79.248 1.00 37.81 110 ASP A C 1
ATOM 849 O O . ASP A 1 110 ? 31.022 45.242 -78.794 1.00 37.81 110 ASP A O 1
ATOM 853 N N . GLY A 1 111 ? 29.200 45.384 -80.132 1.00 32.41 111 GLY A N 1
ATOM 854 C CA . GLY A 1 111 ? 29.409 44.200 -80.970 1.00 32.41 111 GLY A CA 1
ATOM 855 C C . GLY A 1 111 ? 28.859 42.850 -80.491 1.00 32.41 111 GLY A C 1
ATOM 856 O O . GLY A 1 111 ? 29.579 42.039 -79.925 1.00 32.41 111 GLY A O 1
ATOM 857 N N . SER A 1 112 ? 27.599 42.564 -80.838 1.00 37.53 112 SER A N 1
ATOM 858 C CA . SER A 1 112 ? 27.075 41.211 -81.160 1.00 37.53 112 SER A CA 1
ATOM 859 C C . SER A 1 112 ? 27.947 40.456 -82.194 1.00 37.53 112 SER A C 1
ATOM 861 O O . SER A 1 112 ? 28.766 41.101 -82.845 1.00 37.53 112 SER A O 1
ATOM 863 N N . PRO A 1 113 ? 27.642 39.197 -82.578 1.00 44.97 113 PRO A N 1
ATOM 864 C CA . PRO A 1 113 ? 27.053 38.068 -81.856 1.00 44.97 113 PRO A CA 1
ATOM 865 C C . PRO A 1 113 ? 27.925 36.787 -81.994 1.00 44.97 113 PRO A C 1
ATOM 867 O O . PRO A 1 113 ? 28.945 36.763 -82.677 1.00 44.97 113 PRO A O 1
ATOM 870 N N . ASP A 1 114 ? 27.476 35.720 -81.337 1.00 41.62 114 ASP A N 1
ATOM 871 C CA . ASP A 1 114 ? 27.825 34.300 -81.533 1.00 41.62 114 ASP A CA 1
ATOM 872 C C . ASP A 1 114 ? 28.186 33.925 -82.996 1.00 41.62 114 ASP A C 1
ATOM 874 O O . ASP A 1 114 ? 27.516 34.390 -83.928 1.00 41.62 114 ASP A O 1
ATOM 878 N N . PRO A 1 115 ? 29.211 33.075 -83.231 1.00 38.12 115 PRO A N 1
ATOM 879 C CA . PRO A 1 115 ? 28.860 31.706 -83.624 1.00 38.12 115 PRO A CA 1
ATOM 880 C C . PRO A 1 115 ? 29.827 30.596 -83.146 1.00 38.12 115 PRO A C 1
ATOM 882 O O . PRO A 1 115 ? 31.042 30.660 -83.321 1.00 38.12 115 PRO A O 1
ATOM 885 N N . CYS A 1 116 ? 29.229 29.520 -82.628 1.00 42.03 116 CYS A N 1
ATOM 886 C CA . CYS A 1 116 ? 29.505 28.091 -82.874 1.00 42.03 116 CYS A CA 1
ATOM 887 C C . CYS A 1 116 ? 30.872 27.696 -83.502 1.00 42.03 116 CYS A C 1
ATOM 889 O O . CYS A 1 116 ? 31.135 28.038 -84.659 1.00 42.03 116 CYS A O 1
ATOM 891 N N . PRO A 1 117 ? 31.690 26.832 -82.859 1.00 39.69 117 PRO A N 1
ATOM 892 C CA . PRO A 1 117 ? 32.792 26.175 -83.544 1.00 39.69 117 PRO A CA 1
ATOM 893 C C . PRO A 1 117 ? 32.293 24.898 -84.233 1.00 39.69 117 PRO A C 1
ATOM 895 O O . PRO A 1 117 ? 32.264 23.807 -83.663 1.00 39.69 117 PRO A O 1
ATOM 898 N N . THR A 1 118 ? 31.926 25.046 -85.502 1.00 34.06 118 THR A N 1
ATOM 899 C CA . THR A 1 118 ? 31.996 23.961 -86.486 1.00 34.06 118 THR A CA 1
ATOM 900 C C . THR A 1 118 ? 33.461 23.567 -86.637 1.00 34.06 118 THR A C 1
ATOM 902 O O . THR A 1 118 ? 34.305 24.422 -86.890 1.00 34.06 118 THR A O 1
ATOM 905 N N . VAL A 1 119 ? 33.760 22.284 -86.475 1.00 46.91 119 VAL A N 1
ATOM 906 C CA . VAL A 1 119 ? 35.069 21.682 -86.7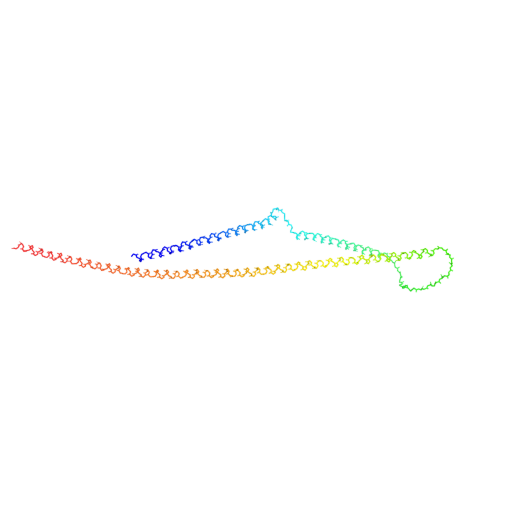38 1.00 46.91 119 VAL A CA 1
ATOM 907 C C . VAL A 1 119 ? 35.142 21.366 -88.237 1.00 46.91 119 VAL A C 1
ATOM 909 O O . VAL A 1 119 ? 34.330 20.562 -88.693 1.00 46.91 119 VAL A O 1
ATOM 912 N N . PRO A 1 120 ? 36.083 21.927 -89.019 1.00 41.62 120 PRO A N 1
ATOM 913 C CA . PRO A 1 120 ? 36.495 21.327 -90.270 1.00 41.62 120 PRO A CA 1
ATOM 914 C C . PRO A 1 120 ? 37.897 20.745 -90.099 1.00 41.62 120 PRO A C 1
ATOM 916 O O . PRO A 1 120 ? 38.891 21.447 -89.918 1.00 41.62 120 PRO A O 1
ATOM 919 N N . GLU A 1 121 ? 37.928 19.419 -90.120 1.00 41.50 121 GLU A N 1
ATOM 920 C CA . GLU A 1 121 ? 38.751 18.641 -91.041 1.00 41.50 121 GLU A CA 1
ATOM 921 C C . GLU A 1 121 ? 39.813 19.448 -91.814 1.00 41.50 121 GLU A C 1
ATOM 923 O O . GLU A 1 121 ? 39.520 20.196 -92.749 1.00 41.50 121 GLU A O 1
ATOM 928 N N . LYS A 1 122 ? 41.079 19.239 -91.445 1.00 36.50 122 LYS A N 1
ATOM 929 C CA . LYS A 1 122 ? 42.214 19.449 -92.341 1.00 36.50 122 LYS A CA 1
ATOM 930 C C . LYS A 1 122 ? 43.184 18.285 -92.189 1.00 36.50 122 LYS A C 1
ATOM 932 O O . LYS A 1 122 ? 44.022 18.250 -91.298 1.00 36.50 122 LYS A O 1
ATOM 937 N N . THR A 1 123 ? 42.931 17.302 -93.044 1.00 34.00 123 THR A N 1
ATOM 938 C CA . THR A 1 123 ? 43.895 16.730 -93.986 1.00 34.00 123 THR A CA 1
ATOM 939 C C . THR A 1 123 ? 45.266 16.378 -93.425 1.00 34.00 123 THR A C 1
ATOM 941 O O . THR A 1 123 ? 46.108 17.239 -93.180 1.00 34.00 123 THR A O 1
ATOM 944 N N . LEU A 1 124 ? 45.480 15.063 -93.336 1.00 42.50 124 LEU A N 1
ATOM 945 C CA . LEU A 1 124 ? 46.787 14.426 -93.351 1.00 42.50 124 LEU A CA 1
ATOM 946 C C . LEU A 1 124 ? 47.695 15.080 -94.401 1.00 42.50 124 LEU A C 1
ATOM 948 O O . LEU A 1 124 ? 47.435 14.965 -95.597 1.00 42.50 124 LEU A O 1
ATOM 952 N N . GLU A 1 125 ? 48.816 15.630 -93.954 1.00 36.53 125 GLU A N 1
ATOM 953 C CA . GLU A 1 125 ? 50.047 15.589 -94.733 1.00 36.53 125 GLU A CA 1
ATOM 954 C C . GLU A 1 125 ? 51.073 14.743 -93.971 1.00 36.53 125 GLU A C 1
ATOM 956 O O . GLU A 1 125 ? 51.554 15.088 -92.896 1.00 36.53 125 GLU A O 1
ATOM 961 N N . GLN A 1 126 ? 51.365 13.584 -94.546 1.00 38.59 126 GLN A N 1
ATOM 962 C CA . GLN A 1 126 ? 52.660 12.916 -94.478 1.00 38.59 126 GLN A CA 1
ATOM 963 C C . GLN A 1 126 ? 53.260 13.006 -95.895 1.00 38.59 126 GLN A C 1
ATOM 965 O O . GLN A 1 126 ? 52.476 13.143 -96.838 1.00 38.59 126 GLN A O 1
ATOM 970 N N . PRO A 1 127 ? 54.572 12.798 -96.122 1.00 54.12 127 PRO A N 1
ATOM 971 C CA . PRO A 1 127 ? 55.657 12.543 -95.167 1.00 54.12 127 PRO A CA 1
ATOM 972 C C . PRO A 1 127 ? 56.947 13.345 -95.470 1.00 54.12 127 PRO A C 1
ATOM 974 O O . PRO A 1 127 ? 57.192 13.768 -96.595 1.00 54.12 127 PRO A O 1
ATOM 977 N N . ALA A 1 128 ? 57.861 13.419 -94.504 1.00 36.97 128 ALA A N 1
ATOM 978 C CA . ALA A 1 128 ? 59.294 13.345 -94.794 1.00 36.97 128 ALA A CA 1
ATOM 979 C C . ALA A 1 128 ? 60.023 12.797 -93.562 1.00 36.97 128 ALA A C 1
ATOM 981 O O . ALA A 1 128 ? 59.858 13.293 -92.452 1.00 36.97 128 ALA A O 1
ATOM 982 N N . PHE A 1 129 ? 60.758 11.713 -93.788 1.00 42.97 129 PHE A N 1
ATOM 983 C CA . PHE A 1 129 ? 61.644 11.040 -92.848 1.00 42.97 129 PHE A CA 1
ATOM 984 C C . PHE A 1 129 ? 62.619 12.020 -92.179 1.00 42.97 129 PHE A C 1
ATOM 986 O O . PHE A 1 129 ? 63.278 12.774 -92.883 1.00 42.97 129 PHE A O 1
ATOM 993 N N . ASP A 1 130 ? 62.770 11.911 -90.857 1.00 37.81 130 ASP A N 1
ATOM 994 C CA . ASP A 1 130 ? 64.078 11.633 -90.260 1.00 37.81 130 ASP A CA 1
ATOM 995 C C . ASP A 1 130 ? 63.911 10.825 -88.963 1.00 37.81 130 ASP A C 1
ATOM 997 O O . ASP A 1 130 ? 63.058 11.071 -88.108 1.00 37.81 130 ASP A O 1
ATOM 1001 N N . SER A 1 131 ? 64.697 9.759 -88.908 1.00 54.84 131 SER A N 1
ATOM 1002 C CA . SER A 1 131 ? 64.619 8.610 -88.019 1.00 54.84 131 SER A CA 1
ATOM 1003 C C . SER A 1 1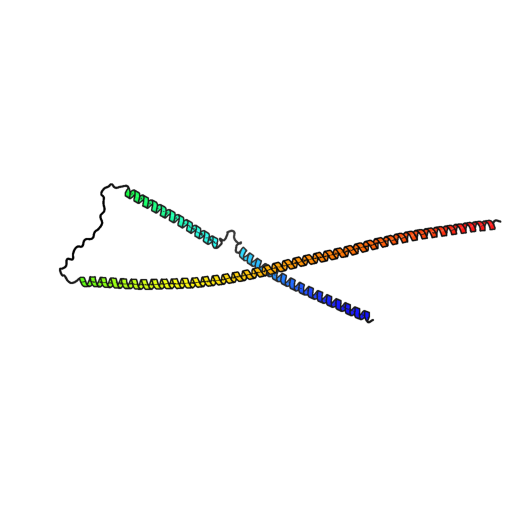31 ? 65.563 8.804 -86.833 1.00 54.84 131 SER A C 1
ATOM 1005 O O . SER A 1 131 ? 66.756 8.629 -87.035 1.00 54.84 131 SER A O 1
ATOM 1007 N N . ASP A 1 132 ? 65.040 9.121 -85.634 1.00 49.47 132 ASP A N 1
ATOM 1008 C CA . ASP A 1 132 ? 65.610 8.631 -84.348 1.00 49.47 132 ASP A CA 1
ATOM 1009 C C . ASP A 1 132 ? 64.807 8.951 -83.053 1.00 49.47 132 ASP A C 1
ATOM 1011 O O . ASP A 1 132 ? 65.189 8.523 -81.969 1.00 49.47 132 ASP A O 1
ATOM 1015 N N . GLY A 1 133 ? 63.676 9.679 -83.100 1.00 53.03 133 GLY A N 1
ATOM 1016 C CA . GLY A 1 133 ? 62.932 10.094 -81.882 1.00 53.03 133 GLY A CA 1
ATOM 1017 C C . GLY A 1 133 ? 61.580 9.406 -81.612 1.00 53.03 133 GLY A C 1
ATOM 1018 O O . GLY A 1 133 ? 61.019 9.526 -80.523 1.00 53.03 133 GLY A O 1
ATOM 1019 N N . SER A 1 134 ? 61.026 8.679 -82.589 1.00 53.97 134 SER A N 1
ATOM 1020 C CA . SER A 1 134 ? 59.630 8.193 -82.560 1.00 53.97 134 SER A CA 1
ATOM 1021 C C . SER A 1 134 ? 59.404 6.953 -81.681 1.00 53.97 134 SER A C 1
ATOM 1023 O O . SER A 1 134 ? 58.286 6.723 -81.206 1.00 53.97 134 SER A O 1
ATOM 1025 N N . GLY A 1 135 ? 60.448 6.150 -81.454 1.00 59.09 135 GLY A N 1
ATOM 1026 C CA . GLY A 1 135 ? 60.387 4.980 -80.572 1.00 59.09 135 GLY A CA 1
ATOM 1027 C C . GLY A 1 135 ? 60.266 5.372 -79.099 1.00 59.09 135 GLY A C 1
ATOM 1028 O O . GLY A 1 135 ? 59.472 4.782 -78.371 1.00 59.09 135 GLY A O 1
ATOM 1029 N N . ALA A 1 136 ? 60.971 6.431 -78.687 1.00 61.66 136 ALA A N 1
ATOM 1030 C CA . ALA A 1 136 ? 60.969 6.921 -77.311 1.00 61.66 136 ALA A CA 1
ATOM 1031 C C . ALA A 1 136 ? 59.598 7.477 -76.891 1.00 61.66 136 ALA A C 1
ATOM 1033 O O . ALA A 1 136 ? 59.097 7.127 -75.827 1.00 61.66 136 ALA A O 1
ATOM 1034 N N . ILE A 1 137 ? 58.946 8.267 -77.753 1.00 67.00 137 ILE A N 1
ATOM 1035 C CA . ILE A 1 137 ? 57.617 8.840 -77.471 1.00 67.00 137 ILE A CA 1
ATOM 1036 C C . ILE A 1 137 ? 56.555 7.734 -77.374 1.00 67.00 137 ILE A C 1
ATOM 1038 O O . ILE A 1 137 ? 55.748 7.723 -76.445 1.00 67.00 137 ILE A O 1
ATOM 1042 N N . SER A 1 138 ? 56.586 6.762 -78.290 1.00 71.12 138 SER A N 1
ATOM 1043 C CA . SER A 1 138 ? 55.636 5.638 -78.291 1.00 71.12 138 SER A CA 1
ATOM 1044 C C . SER A 1 138 ? 55.810 4.733 -77.062 1.00 71.12 138 SER A C 1
ATOM 1046 O O . SER A 1 138 ? 54.828 4.282 -76.474 1.00 71.12 138 SER A O 1
ATOM 1048 N N . GLN A 1 139 ? 57.054 4.502 -76.632 1.00 75.88 139 GLN A N 1
ATOM 1049 C CA . GLN A 1 139 ? 57.371 3.708 -75.443 1.00 75.88 139 GLN A CA 1
ATOM 1050 C C . GLN A 1 139 ? 57.048 4.442 -74.129 1.00 75.88 139 GLN A C 1
ATOM 1052 O O . GLN A 1 139 ? 56.660 3.813 -73.139 1.00 75.88 139 GLN A O 1
ATOM 1057 N N . GLN A 1 140 ? 57.144 5.772 -74.126 1.00 79.25 140 GLN A N 1
ATOM 1058 C CA . GLN A 1 140 ? 56.766 6.615 -72.995 1.00 79.25 140 GLN A CA 1
ATOM 1059 C C . GLN A 1 140 ? 55.243 6.650 -72.792 1.00 79.25 140 GLN A C 1
ATOM 1061 O O . GLN A 1 140 ? 54.781 6.482 -71.665 1.00 79.25 140 GLN A O 1
ATOM 1066 N N . LEU A 1 141 ? 54.461 6.763 -73.874 1.00 83.38 141 LEU A N 1
ATOM 1067 C CA . LEU A 1 141 ? 52.995 6.666 -73.824 1.00 83.38 141 LEU A CA 1
ATOM 1068 C C . LEU A 1 141 ? 52.513 5.296 -73.324 1.00 83.38 141 LEU A C 1
ATOM 1070 O O . LEU A 1 141 ? 51.571 5.229 -72.538 1.00 83.38 141 LEU A O 1
ATOM 1074 N N . LEU A 1 142 ? 53.163 4.207 -73.747 1.00 85.69 142 LEU A N 1
ATOM 1075 C CA . LEU A 1 142 ? 52.818 2.859 -73.288 1.00 85.69 142 LEU A CA 1
ATOM 1076 C C . LEU A 1 142 ? 53.055 2.702 -71.777 1.00 85.69 142 LEU A C 1
ATOM 1078 O O . LEU A 1 142 ? 52.159 2.259 -71.061 1.00 85.69 142 LEU A O 1
ATOM 1082 N N . SER A 1 143 ? 54.216 3.150 -71.291 1.00 86.88 143 SER A N 1
ATOM 1083 C CA . SER A 1 143 ? 54.547 3.156 -69.858 1.00 86.88 143 SER A CA 1
ATOM 1084 C C . SER A 1 143 ? 53.561 3.995 -69.032 1.00 86.88 143 SER A C 1
ATOM 1086 O O . SER A 1 143 ? 53.189 3.611 -67.925 1.00 86.88 143 SER A O 1
ATOM 1088 N N . GLU A 1 144 ? 53.103 5.134 -69.561 1.00 89.25 144 GLU A N 1
ATOM 1089 C CA . GLU A 1 144 ? 52.120 5.989 -68.885 1.00 89.25 144 GLU A CA 1
ATOM 1090 C C . GLU A 1 144 ? 50.746 5.312 -68.770 1.00 89.25 144 GLU A C 1
ATOM 1092 O O . GLU A 1 144 ? 50.091 5.394 -67.729 1.00 89.25 144 GLU A O 1
ATOM 1097 N N . VAL A 1 145 ? 50.307 4.614 -69.821 1.00 91.62 145 VAL A N 1
ATOM 1098 C CA . VAL A 1 145 ? 49.052 3.849 -69.803 1.00 91.62 145 VAL A CA 1
ATOM 1099 C C . VAL A 1 145 ? 49.143 2.662 -68.843 1.00 91.62 145 VAL A C 1
ATOM 1101 O O . VAL A 1 145 ? 48.197 2.418 -68.096 1.00 91.62 145 VAL A O 1
ATOM 1104 N N . GLU A 1 146 ? 50.268 1.946 -68.818 1.00 92.50 146 GLU A N 1
ATOM 1105 C CA . GLU A 1 146 ? 50.499 0.848 -67.871 1.00 92.50 146 GLU A CA 1
ATOM 1106 C C . GLU A 1 146 ? 50.479 1.330 -66.418 1.00 92.50 146 GLU A C 1
ATOM 1108 O O . GLU A 1 146 ? 49.834 0.699 -65.577 1.00 92.50 146 GLU A O 1
ATOM 1113 N N . LEU A 1 147 ? 51.108 2.476 -66.133 1.00 93.69 147 LEU A N 1
ATOM 1114 C CA . LEU A 1 147 ? 51.082 3.088 -64.808 1.00 93.69 147 LEU A CA 1
ATOM 1115 C C . LEU A 1 147 ? 49.656 3.472 -64.397 1.00 93.69 147 LEU A C 1
ATOM 1117 O O . LEU A 1 147 ? 49.228 3.090 -63.314 1.00 93.69 147 LEU A O 1
ATOM 1121 N N . LYS A 1 148 ? 48.893 4.150 -65.267 1.00 94.75 148 LYS A N 1
ATOM 1122 C CA . LYS A 1 148 ? 47.484 4.501 -64.997 1.00 94.75 148 LYS A CA 1
ATOM 1123 C C . LYS A 1 148 ? 46.622 3.266 -64.764 1.00 94.75 148 LYS A C 1
ATOM 1125 O O . LYS A 1 148 ? 45.786 3.228 -63.871 1.00 94.75 148 LYS A O 1
ATOM 1130 N N . LEU A 1 149 ? 46.830 2.217 -65.551 1.00 94.88 149 LEU A N 1
ATOM 1131 C CA . LEU A 1 149 ? 46.104 0.968 -65.369 1.00 94.88 149 LEU A CA 1
ATOM 1132 C C . LEU A 1 149 ? 46.443 0.310 -64.024 1.00 94.88 149 LEU A C 1
ATOM 1134 O O . LEU A 1 149 ? 45.573 -0.300 -63.403 1.00 94.88 149 LEU A O 1
ATOM 1138 N N . GLN A 1 150 ? 47.692 0.418 -63.575 1.00 95.56 150 GLN A N 1
ATOM 1139 C CA . GLN A 1 150 ? 48.114 -0.080 -62.274 1.00 95.56 150 GLN A CA 1
ATOM 1140 C C . GLN A 1 150 ? 47.533 0.753 -61.122 1.00 95.56 150 GLN A C 1
ATOM 1142 O O . GLN A 1 150 ? 47.002 0.160 -60.184 1.00 95.56 150 GLN A O 1
ATOM 1147 N N . THR A 1 151 ? 47.526 2.088 -61.221 1.00 95.00 151 THR A N 1
ATOM 1148 C CA . THR A 1 151 ? 46.908 2.959 -60.206 1.00 95.00 151 THR A CA 1
ATOM 1149 C C . THR A 1 151 ? 45.410 2.695 -60.084 1.00 95.00 151 THR A C 1
ATOM 1151 O O . THR A 1 151 ? 44.916 2.487 -58.983 1.00 95.00 151 THR A O 1
ATOM 1154 N N . GLU A 1 152 ? 44.693 2.559 -61.201 1.00 96.19 152 GLU A N 1
ATOM 1155 C CA . GLU A 1 152 ? 43.260 2.226 -61.204 1.00 96.19 152 GLU A CA 1
ATOM 1156 C C . GLU A 1 152 ? 42.975 0.843 -60.588 1.00 96.19 152 GLU A C 1
ATOM 1158 O O . GLU A 1 152 ? 41.957 0.626 -59.922 1.00 96.19 152 GLU A O 1
ATOM 1163 N N . ARG A 1 153 ? 43.872 -0.135 -60.781 1.00 95.88 153 ARG A N 1
ATOM 1164 C CA . ARG A 1 153 ? 43.747 -1.452 -60.134 1.00 95.88 153 ARG A CA 1
ATOM 1165 C C . ARG A 1 153 ? 43.922 -1.359 -58.624 1.00 95.88 153 ARG A C 1
ATOM 1167 O O . ARG A 1 153 ? 43.161 -2.002 -57.902 1.00 95.88 153 ARG A O 1
ATOM 1174 N N . GLU A 1 154 ? 44.901 -0.592 -58.164 1.00 95.62 154 GLU A N 1
ATOM 1175 C CA . GLU A 1 154 ? 45.165 -0.371 -56.741 1.00 95.62 154 GLU A CA 1
ATOM 1176 C C . GLU A 1 154 ? 44.024 0.410 -56.079 1.00 95.62 154 GLU A C 1
ATOM 1178 O O . GLU A 1 154 ? 43.523 -0.012 -55.037 1.00 95.62 154 GLU A O 1
ATOM 1183 N N . GLU A 1 155 ? 43.510 1.456 -56.729 1.00 96.31 155 GLU A N 1
ATOM 1184 C CA . GLU A 1 155 ? 42.327 2.198 -56.277 1.00 96.31 155 GLU A CA 1
ATOM 1185 C C . GLU A 1 155 ? 41.095 1.294 -56.174 1.00 96.31 155 GLU A C 1
ATOM 1187 O O . GLU A 1 155 ? 40.380 1.310 -55.170 1.00 96.31 155 GLU A O 1
ATOM 1192 N N . LYS A 1 156 ? 40.869 0.421 -57.163 1.00 96.94 156 LYS A N 1
ATOM 1193 C CA . LYS A 1 156 ? 39.780 -0.563 -57.114 1.00 96.94 156 LYS A CA 1
ATOM 1194 C C . LYS A 1 156 ? 39.930 -1.550 -55.955 1.00 96.94 156 LYS A C 1
ATOM 1196 O O . LYS A 1 156 ? 38.914 -1.991 -55.413 1.00 96.94 156 LYS A O 1
ATOM 1201 N N . ILE A 1 157 ? 41.153 -1.946 -55.599 1.00 97.88 157 ILE A N 1
ATOM 1202 C CA . ILE A 1 157 ? 41.408 -2.805 -54.432 1.00 97.88 157 ILE A CA 1
ATOM 1203 C C . ILE A 1 157 ? 41.098 -2.030 -53.148 1.00 97.88 157 ILE A C 1
ATOM 1205 O O . ILE A 1 157 ? 40.309 -2.515 -52.339 1.00 97.88 157 ILE A O 1
ATOM 1209 N N . LEU A 1 158 ? 41.607 -0.803 -53.013 1.00 97.94 158 LEU A N 1
ATOM 1210 C CA . LEU A 1 158 ? 41.382 0.037 -51.836 1.00 97.94 158 LEU A CA 1
ATOM 1211 C C . LEU A 1 158 ? 39.890 0.325 -51.607 1.00 97.94 158 LEU A C 1
ATOM 1213 O O . LEU A 1 158 ? 39.394 0.195 -50.490 1.00 97.94 158 LEU A O 1
ATOM 1217 N N . LEU A 1 159 ? 39.144 0.653 -52.666 1.00 97.81 159 LEU A N 1
ATOM 1218 C CA . LEU A 1 159 ? 37.698 0.876 -52.583 1.00 97.81 159 LEU A CA 1
ATOM 1219 C C . LEU A 1 159 ? 36.944 -0.388 -52.153 1.00 97.81 159 LEU A C 1
ATOM 1221 O O . LEU A 1 159 ? 35.995 -0.307 -51.374 1.00 97.81 159 LEU A O 1
ATOM 1225 N N . LYS A 1 160 ? 37.364 -1.570 -52.621 1.00 97.62 160 LYS A N 1
ATOM 1226 C CA . LYS A 1 160 ? 36.774 -2.843 -52.179 1.00 97.62 160 LYS A CA 1
ATOM 1227 C C . LYS A 1 160 ? 37.045 -3.115 -50.704 1.00 97.62 160 LYS A C 1
ATOM 1229 O O . LYS A 1 160 ? 36.133 -3.550 -50.007 1.00 97.62 160 LYS A O 1
ATOM 1234 N N . GLU A 1 161 ? 38.258 -2.854 -50.231 1.00 97.62 161 GLU A N 1
ATOM 1235 C CA . GLU A 1 161 ? 38.611 -3.009 -48.816 1.00 97.62 161 GLU A CA 1
ATOM 1236 C C . GLU A 1 161 ? 37.820 -2.040 -47.932 1.00 97.62 161 GLU A C 1
ATOM 1238 O O . GLU A 1 161 ? 37.282 -2.449 -46.903 1.00 97.62 161 GLU A O 1
ATOM 1243 N N . GLN A 1 162 ? 37.663 -0.781 -48.357 1.00 97.88 162 GLN A N 1
ATOM 1244 C CA . GLN A 1 162 ? 36.829 0.199 -47.656 1.00 97.88 162 GLN A CA 1
ATOM 1245 C C . GLN A 1 162 ? 35.362 -0.236 -47.591 1.00 97.88 162 GLN A C 1
ATOM 1247 O O . GLN A 1 162 ? 34.746 -0.147 -46.529 1.00 97.88 162 GLN A O 1
ATOM 1252 N N . LEU A 1 163 ? 34.803 -0.749 -48.692 1.00 97.12 163 LEU A N 1
ATOM 1253 C CA . LEU A 1 163 ? 33.435 -1.273 -48.708 1.00 97.12 163 LEU A CA 1
ATOM 1254 C C . LEU A 1 163 ? 33.275 -2.470 -47.766 1.00 97.12 163 LEU A C 1
ATOM 1256 O O . LEU A 1 163 ? 32.340 -2.487 -46.972 1.00 97.12 163 LEU A O 1
ATOM 1260 N N . GLN A 1 164 ? 34.204 -3.428 -47.785 1.00 98.19 164 GLN A N 1
ATOM 1261 C CA . GLN A 1 164 ? 34.172 -4.585 -46.881 1.00 98.19 164 GLN A CA 1
ATOM 1262 C C . GLN A 1 164 ? 34.313 -4.176 -45.409 1.00 98.19 164 GLN A C 1
ATOM 1264 O O . GLN A 1 164 ? 33.596 -4.690 -44.551 1.00 98.19 164 GLN A O 1
ATOM 1269 N N . SER A 1 165 ? 35.204 -3.227 -45.113 1.00 97.81 165 SER A N 1
ATOM 1270 C CA . SER A 1 165 ? 35.359 -2.624 -43.785 1.00 97.81 165 SER A CA 1
ATOM 1271 C C . SER A 1 165 ? 34.053 -1.984 -43.310 1.00 97.81 165 SER A C 1
ATOM 1273 O O . SER A 1 165 ? 33.606 -2.240 -42.187 1.00 97.81 165 SER A O 1
ATOM 1275 N N . LEU A 1 166 ? 33.411 -1.195 -44.175 1.00 97.75 166 LEU A N 1
ATOM 1276 C CA . LEU A 1 166 ? 32.158 -0.519 -43.866 1.00 97.75 166 LEU A CA 1
ATOM 1277 C C . LEU A 1 166 ? 31.007 -1.517 -43.679 1.00 97.75 166 LEU A C 1
ATOM 1279 O O . LEU A 1 166 ? 30.219 -1.377 -42.743 1.00 97.75 166 LEU A O 1
ATOM 1283 N N . GLU A 1 167 ? 30.923 -2.551 -44.516 1.00 97.75 167 GLU A N 1
ATOM 1284 C CA . GLU A 1 167 ? 29.943 -3.635 -44.391 1.00 97.75 167 GLU A CA 1
ATOM 1285 C C . GLU A 1 167 ? 30.125 -4.422 -43.087 1.00 97.75 167 GLU A C 1
ATOM 1287 O O . GLU A 1 167 ? 29.143 -4.692 -42.386 1.00 97.75 167 GLU A O 1
ATOM 1292 N N . ALA A 1 168 ? 31.367 -4.740 -42.710 1.00 97.69 168 ALA A N 1
ATOM 1293 C CA . ALA A 1 168 ? 31.679 -5.399 -41.445 1.00 97.69 168 ALA A CA 1
ATOM 1294 C C . ALA A 1 168 ? 31.304 -4.511 -40.244 1.00 97.69 168 ALA A C 1
ATOM 1296 O O . ALA A 1 168 ? 30.614 -4.968 -39.328 1.00 97.69 168 ALA A O 1
ATOM 1297 N N . SER A 1 169 ? 31.674 -3.225 -40.274 1.00 97.75 169 SER A N 1
ATOM 1298 C CA . SER A 1 169 ? 31.301 -2.246 -39.243 1.00 97.75 169 SER A CA 1
ATOM 1299 C C . SER A 1 169 ? 29.782 -2.145 -39.094 1.00 97.75 169 SER A C 1
ATOM 1301 O O . SER A 1 169 ? 29.252 -2.318 -38.000 1.00 97.75 169 SER A O 1
ATOM 1303 N N . LYS A 1 170 ? 29.050 -1.978 -40.199 1.00 98.12 170 LYS A N 1
ATOM 1304 C CA . LYS A 1 170 ? 27.583 -1.925 -40.190 1.00 98.12 170 LYS A CA 1
ATOM 1305 C C . LYS A 1 170 ? 26.963 -3.204 -39.623 1.00 98.12 170 LYS A C 1
ATOM 1307 O O . LYS A 1 170 ? 26.007 -3.138 -38.850 1.00 98.12 170 LYS A O 1
ATOM 1312 N N . THR A 1 171 ? 27.489 -4.371 -39.992 1.00 98.19 171 THR A N 1
ATOM 1313 C CA . THR A 1 171 ? 26.980 -5.671 -39.520 1.00 98.19 171 THR A CA 1
ATOM 1314 C C . THR A 1 171 ? 27.196 -5.840 -38.014 1.00 98.19 171 THR A C 1
ATOM 1316 O O . THR A 1 171 ? 26.289 -6.276 -37.297 1.00 98.19 171 THR A O 1
ATOM 1319 N N . THR A 1 172 ? 28.371 -5.452 -37.510 1.00 97.94 172 THR A N 1
ATOM 1320 C CA . THR A 1 172 ? 28.675 -5.484 -36.070 1.00 97.94 172 THR A CA 1
ATOM 1321 C C . THR A 1 172 ? 27.820 -4.504 -35.271 1.00 97.94 172 THR A C 1
ATOM 1323 O O . THR A 1 172 ? 27.256 -4.891 -34.247 1.00 97.94 172 THR A O 1
ATOM 1326 N N . GLU A 1 173 ? 27.639 -3.278 -35.760 1.00 98.00 173 GLU A N 1
ATOM 1327 C CA . GLU A 1 173 ? 26.768 -2.284 -35.131 1.00 98.00 173 GLU A CA 1
ATOM 1328 C C . GLU A 1 173 ? 25.303 -2.738 -35.115 1.00 98.00 173 GLU A C 1
ATOM 1330 O O . GLU A 1 173 ? 24.649 -2.685 -34.074 1.00 98.00 173 GLU A O 1
ATOM 1335 N N . THR A 1 174 ? 24.810 -3.293 -36.227 1.00 97.75 174 THR A N 1
ATOM 1336 C CA . THR A 1 174 ? 23.451 -3.856 -36.312 1.00 97.75 174 THR A CA 1
ATOM 1337 C C . THR A 1 174 ? 23.252 -4.966 -35.278 1.00 97.75 174 THR A C 1
ATOM 1339 O O . THR A 1 174 ? 22.260 -4.970 -34.549 1.00 97.75 174 THR A O 1
ATOM 1342 N N . SER A 1 175 ? 24.226 -5.874 -35.150 1.00 98.19 175 SER A N 1
ATOM 1343 C CA . SER A 1 175 ? 24.182 -6.967 -34.169 1.00 98.19 175 SER A CA 1
ATOM 1344 C C . SER A 1 175 ? 24.206 -6.446 -32.728 1.00 98.19 175 SER A C 1
ATOM 1346 O O . SER A 1 175 ? 23.468 -6.939 -31.871 1.00 98.19 175 SER A O 1
ATOM 1348 N N . ARG A 1 176 ? 25.017 -5.415 -32.454 1.00 98.50 176 ARG A N 1
ATOM 1349 C CA . ARG A 1 176 ? 25.080 -4.755 -31.146 1.00 98.50 176 ARG A CA 1
ATOM 1350 C C . ARG A 1 176 ? 23.740 -4.116 -30.780 1.00 98.50 176 ARG A C 1
ATOM 1352 O O . ARG A 1 176 ? 23.219 -4.395 -29.701 1.00 98.50 176 ARG A O 1
ATOM 1359 N N . LEU A 1 177 ? 23.162 -3.315 -31.676 1.00 98.38 177 LEU A N 1
ATOM 1360 C CA . LEU A 1 177 ? 21.863 -2.673 -31.458 1.00 98.38 177 LEU A CA 1
ATOM 1361 C C . LEU A 1 177 ? 20.752 -3.708 -31.261 1.00 98.38 177 LEU A C 1
ATOM 1363 O O . LEU A 1 177 ? 19.922 -3.560 -30.368 1.00 98.38 177 LEU A O 1
ATOM 1367 N N . GLN A 1 178 ? 20.764 -4.800 -32.027 1.00 98.44 178 GLN A N 1
ATOM 1368 C CA . GLN A 1 178 ? 19.788 -5.879 -31.879 1.00 98.44 178 GLN A CA 1
ATOM 1369 C C . GLN A 1 178 ? 19.898 -6.583 -30.515 1.00 98.44 178 GLN A C 1
ATOM 1371 O O . GLN A 1 178 ? 18.880 -6.922 -29.897 1.00 98.44 178 GLN A O 1
ATOM 1376 N N . GLN A 1 179 ? 21.118 -6.753 -29.997 1.00 98.38 179 GLN A N 1
ATOM 1377 C CA . GLN A 1 179 ? 21.344 -7.281 -28.653 1.00 98.38 179 GLN A CA 1
ATOM 1378 C C . GLN A 1 179 ? 20.876 -6.300 -27.566 1.00 98.38 179 GLN A C 1
ATOM 1380 O O . GLN A 1 179 ? 20.242 -6.718 -26.594 1.00 98.38 179 GLN A O 1
ATOM 1385 N N . GLU A 1 180 ? 21.177 -5.008 -27.705 1.00 98.19 180 GLU A N 1
ATOM 1386 C CA . GLU A 1 180 ? 20.737 -3.966 -26.770 1.00 98.19 180 GLU A CA 1
ATOM 1387 C C . GLU A 1 180 ? 19.207 -3.857 -26.734 1.00 98.19 180 GLU A C 1
ATOM 1389 O O . GLU A 1 180 ? 18.619 -3.845 -25.650 1.00 98.19 180 GLU A O 1
ATOM 1394 N N . LEU A 1 181 ? 18.553 -3.904 -27.896 1.00 98.12 181 LEU A N 1
ATOM 1395 C CA . LEU A 1 181 ? 17.097 -3.924 -28.021 1.00 98.12 181 LEU A CA 1
ATOM 1396 C C . LEU A 1 181 ? 16.499 -5.139 -27.299 1.00 98.12 181 LEU A C 1
ATOM 1398 O O . LEU A 1 181 ? 15.584 -4.985 -26.489 1.00 98.12 181 LEU A O 1
ATOM 1402 N N . SER A 1 182 ? 17.060 -6.333 -27.510 1.00 98.19 182 SER A N 1
ATOM 1403 C CA . SER A 1 182 ? 16.604 -7.562 -26.841 1.00 98.19 182 SER A CA 1
ATOM 1404 C C . SER A 1 182 ? 16.746 -7.472 -25.315 1.00 98.19 182 SER A C 1
ATOM 1406 O O . SER A 1 182 ? 15.816 -7.800 -24.576 1.00 98.19 182 SER A O 1
ATOM 1408 N N . LYS A 1 183 ? 17.880 -6.948 -24.826 1.00 98.69 183 LYS A N 1
ATOM 1409 C CA . LYS A 1 183 ? 18.120 -6.719 -23.390 1.00 98.69 183 LYS A CA 1
ATOM 1410 C C . LYS A 1 183 ? 17.127 -5.716 -22.798 1.00 98.69 183 LYS A C 1
ATOM 1412 O O . LYS A 1 183 ? 16.635 -5.921 -21.687 1.00 98.69 183 LYS A O 1
ATOM 1417 N N . LEU A 1 184 ? 16.842 -4.621 -23.503 1.00 98.25 184 LEU A N 1
ATOM 1418 C CA . LEU A 1 184 ? 15.877 -3.614 -23.056 1.00 98.25 184 LEU A CA 1
ATOM 1419 C C . LEU A 1 184 ? 14.450 -4.168 -23.035 1.00 98.25 184 LEU A C 1
ATOM 1421 O O . LEU A 1 184 ? 13.724 -3.918 -22.074 1.00 98.25 184 LEU A O 1
ATOM 1425 N N . MET A 1 185 ? 14.076 -4.976 -24.027 1.00 97.81 185 MET A N 1
ATOM 1426 C CA . MET A 1 185 ? 12.777 -5.645 -24.076 1.00 97.81 185 MET A CA 1
ATOM 1427 C C . MET A 1 185 ? 12.581 -6.592 -22.885 1.00 97.81 185 MET A C 1
ATOM 1429 O O . MET A 1 185 ? 11.537 -6.559 -22.233 1.00 97.81 185 MET A O 1
ATOM 1433 N N . GLU A 1 186 ? 13.596 -7.386 -22.534 1.00 98.31 186 GLU A N 1
ATOM 1434 C CA . GLU A 1 186 ? 13.533 -8.274 -21.369 1.00 98.31 186 GLU A CA 1
ATOM 1435 C C . GLU A 1 186 ? 13.435 -7.486 -20.052 1.00 98.31 186 GLU A C 1
ATOM 1437 O O . GLU A 1 186 ? 12.627 -7.816 -19.182 1.00 98.31 186 GLU A O 1
ATOM 1442 N N . LYS A 1 187 ? 14.214 -6.403 -19.909 1.00 98.50 187 LYS A N 1
ATOM 1443 C CA . LYS A 1 187 ? 14.125 -5.505 -18.745 1.00 98.50 187 LYS A CA 1
ATOM 1444 C C . LYS A 1 187 ? 12.737 -4.881 -18.615 1.00 98.50 187 LYS A C 1
ATOM 1446 O O . LYS A 1 187 ? 12.217 -4.802 -17.502 1.00 98.50 187 LYS A O 1
ATOM 1451 N N . LEU A 1 188 ? 12.144 -4.448 -19.728 1.00 98.19 188 LEU A N 1
ATOM 1452 C CA . LEU A 1 188 ? 10.796 -3.889 -19.755 1.00 98.19 188 LEU A CA 1
ATOM 1453 C C . LEU A 1 188 ? 9.762 -4.933 -19.323 1.00 98.19 188 LEU A C 1
ATOM 1455 O O . LEU A 1 188 ? 8.961 -4.654 -18.434 1.00 98.19 188 LEU A O 1
ATOM 1459 N N . LYS A 1 189 ? 9.839 -6.151 -19.870 1.00 98.31 189 LYS A N 1
ATOM 1460 C CA . LYS A 1 189 ? 8.949 -7.258 -19.503 1.00 98.31 189 LYS A CA 1
ATOM 1461 C C . LYS A 1 189 ? 9.036 -7.591 -18.010 1.00 98.31 189 LYS A C 1
ATOM 1463 O O . LYS A 1 189 ? 8.014 -7.626 -17.332 1.00 98.31 189 LYS A O 1
ATOM 1468 N N . LYS A 1 190 ? 10.250 -7.731 -17.463 1.00 98.50 190 LYS A N 1
ATOM 1469 C CA . LYS A 1 190 ? 10.461 -7.979 -16.023 1.00 98.50 190 LYS A CA 1
ATOM 1470 C C . LYS A 1 190 ? 9.905 -6.852 -15.151 1.00 98.50 190 LYS A C 1
ATOM 1472 O O . LYS A 1 190 ? 9.305 -7.118 -14.112 1.00 98.50 190 LYS A O 1
ATOM 1477 N N . LYS A 1 191 ? 10.079 -5.589 -15.563 1.00 98.31 191 LYS A N 1
ATOM 1478 C CA . LYS A 1 191 ? 9.493 -4.434 -14.861 1.00 98.31 191 LYS A CA 1
ATOM 1479 C C . LYS A 1 191 ? 7.967 -4.474 -14.892 1.00 98.31 191 LYS A C 1
ATOM 1481 O O . LYS A 1 191 ? 7.352 -4.242 -13.857 1.00 98.31 191 LYS A O 1
ATOM 1486 N N . GLN A 1 192 ? 7.369 -4.805 -16.033 1.00 98.31 192 GLN A N 1
ATOM 1487 C CA . GLN A 1 192 ? 5.921 -4.935 -16.169 1.00 98.31 192 GLN A CA 1
ATOM 1488 C C . GLN A 1 192 ? 5.366 -6.049 -15.267 1.00 98.31 192 GLN A C 1
ATOM 1490 O O . GLN A 1 192 ? 4.419 -5.813 -14.522 1.00 98.31 192 GLN A O 1
ATOM 1495 N N . GLU A 1 193 ? 5.992 -7.227 -15.253 1.00 96.94 193 GLU A N 1
ATOM 1496 C CA . GLU A 1 193 ? 5.613 -8.338 -14.366 1.00 96.94 193 GLU A CA 1
ATOM 1497 C C . GLU A 1 193 ? 5.765 -7.972 -12.882 1.00 96.94 193 GLU A C 1
ATOM 1499 O O . GLU A 1 193 ? 4.904 -8.286 -12.060 1.00 96.94 193 GLU A O 1
ATOM 1504 N N . SER A 1 194 ? 6.848 -7.279 -12.520 1.00 97.56 194 SER A N 1
ATOM 1505 C CA . SER A 1 194 ? 7.048 -6.783 -11.157 1.00 97.56 194 SER A CA 1
ATOM 1506 C C . SER A 1 194 ? 5.976 -5.776 -10.750 1.00 97.56 194 SER A C 1
ATOM 1508 O O . SER A 1 194 ? 5.499 -5.829 -9.621 1.00 97.56 194 SER A O 1
ATOM 1510 N N . PHE A 1 195 ? 5.596 -4.873 -11.654 1.00 97.56 195 PHE A N 1
ATOM 1511 C CA . PHE A 1 195 ? 4.575 -3.865 -11.395 1.00 97.56 195 PHE A CA 1
ATOM 1512 C C . PHE A 1 195 ? 3.204 -4.505 -11.158 1.00 97.56 195 PHE A C 1
ATOM 1514 O O . PHE A 1 195 ? 2.544 -4.183 -10.176 1.00 97.56 195 PHE A O 1
ATOM 1521 N N . VAL A 1 196 ? 2.810 -5.464 -12.003 1.00 96.75 196 VAL A N 1
ATOM 1522 C CA . VAL A 1 196 ? 1.536 -6.188 -11.852 1.00 96.75 196 VAL A CA 1
ATOM 1523 C C . VAL A 1 196 ? 1.488 -6.964 -10.533 1.00 96.75 196 VAL A C 1
ATOM 1525 O O . VAL A 1 196 ? 0.480 -6.909 -9.828 1.00 96.75 196 VAL A O 1
ATOM 1528 N N . ARG A 1 197 ? 2.581 -7.642 -10.154 1.00 97.25 197 ARG A N 1
ATOM 1529 C CA . ARG A 1 197 ? 2.663 -8.337 -8.857 1.00 97.25 197 ARG A CA 1
ATOM 1530 C C . ARG A 1 197 ? 2.504 -7.374 -7.684 1.00 97.25 197 ARG A C 1
ATOM 1532 O O . ARG A 1 197 ? 1.676 -7.626 -6.817 1.00 97.25 197 ARG A O 1
ATOM 1539 N N . LEU A 1 198 ? 3.234 -6.258 -7.701 1.00 98.25 198 LEU A N 1
ATOM 1540 C CA . LEU A 1 198 ? 3.160 -5.255 -6.640 1.00 98.25 198 LEU A CA 1
ATOM 1541 C C . LEU A 1 198 ? 1.766 -4.623 -6.546 1.00 98.25 198 LEU A C 1
ATOM 1543 O O . LEU A 1 198 ? 1.267 -4.379 -5.453 1.00 98.25 198 LEU A O 1
ATOM 1547 N N . GLN A 1 199 ? 1.113 -4.375 -7.683 1.00 97.50 199 GLN A N 1
ATOM 1548 C CA . GLN A 1 199 ? -0.256 -3.874 -7.695 1.00 97.50 199 GLN A CA 1
ATOM 1549 C C . GLN A 1 199 ? -1.239 -4.886 -7.091 1.00 97.50 199 GLN A C 1
ATOM 1551 O O . GLN A 1 199 ? -2.078 -4.503 -6.280 1.00 97.50 199 GLN A O 1
ATOM 1556 N N . THR A 1 200 ? -1.092 -6.167 -7.427 1.00 96.31 200 THR A N 1
ATOM 1557 C CA . THR A 1 200 ? -1.915 -7.245 -6.857 1.00 96.31 200 THR A CA 1
ATOM 1558 C C . THR A 1 200 ? -1.727 -7.344 -5.340 1.00 96.31 200 THR A C 1
ATOM 1560 O O . THR A 1 200 ? -2.701 -7.432 -4.598 1.00 96.31 200 THR A O 1
ATOM 1563 N N . GLU A 1 201 ? -0.480 -7.284 -4.865 1.00 97.38 201 GLU A N 1
ATOM 1564 C CA . GLU A 1 201 ? -0.151 -7.310 -3.435 1.00 97.38 201 GLU A CA 1
ATOM 1565 C C . GLU A 1 201 ? -0.718 -6.092 -2.700 1.00 97.38 201 GLU A C 1
ATOM 1567 O O . GLU A 1 201 ? -1.348 -6.232 -1.654 1.00 97.38 201 GLU A O 1
ATOM 1572 N N . LYS A 1 202 ? -0.574 -4.897 -3.287 1.00 98.19 202 LYS A N 1
ATOM 1573 C CA . LYS A 1 202 ? -1.193 -3.674 -2.777 1.00 98.19 202 LYS A CA 1
ATOM 1574 C C . LYS A 1 202 ? -2.702 -3.870 -2.617 1.00 98.19 202 LYS A C 1
ATOM 1576 O O . LYS A 1 202 ? -3.228 -3.635 -1.536 1.00 98.19 202 LYS A O 1
ATOM 1581 N N . GLU A 1 203 ? -3.402 -4.292 -3.667 1.00 98.12 203 GLU A N 1
ATOM 1582 C CA . GLU A 1 203 ? -4.856 -4.497 -3.634 1.00 98.12 203 GLU A CA 1
ATOM 1583 C C . GLU A 1 203 ? -5.268 -5.535 -2.578 1.00 98.12 203 GLU A C 1
ATOM 1585 O O . GLU A 1 203 ? -6.227 -5.303 -1.841 1.00 98.12 203 GLU A O 1
ATOM 1590 N N . ALA A 1 204 ? -4.509 -6.624 -2.431 1.00 97.69 204 ALA A N 1
ATOM 1591 C CA . ALA A 1 204 ? -4.733 -7.619 -1.385 1.00 97.69 204 ALA A CA 1
ATOM 1592 C C . ALA A 1 204 ? -4.609 -7.017 0.026 1.00 97.69 204 ALA A C 1
ATOM 1594 O O . ALA A 1 204 ? -5.519 -7.187 0.837 1.00 97.69 204 ALA A O 1
ATOM 1595 N N . LEU A 1 205 ? -3.546 -6.252 0.300 1.00 98.06 205 LEU A N 1
ATOM 1596 C CA . LEU A 1 205 ? -3.336 -5.592 1.596 1.00 98.06 205 LEU A CA 1
ATOM 1597 C C . LEU A 1 205 ? -4.412 -4.542 1.904 1.00 98.06 205 LEU A C 1
ATOM 1599 O O . LEU A 1 205 ? -4.849 -4.423 3.050 1.00 98.06 205 LEU A O 1
ATOM 1603 N N . TYR A 1 206 ? -4.868 -3.790 0.897 1.00 98.44 206 TYR A N 1
ATOM 1604 C CA . TYR A 1 206 ? -5.977 -2.845 1.065 1.00 98.44 206 TYR A CA 1
ATOM 1605 C C . TYR A 1 206 ? -7.286 -3.563 1.409 1.00 98.44 206 TYR A C 1
ATOM 1607 O O . TYR A 1 206 ? -8.014 -3.107 2.292 1.00 98.44 206 TYR A O 1
ATOM 1615 N N . ASN A 1 207 ? -7.579 -4.680 0.741 1.00 98.31 207 ASN A N 1
ATOM 1616 C CA . ASN A 1 207 ? -8.776 -5.474 1.010 1.00 98.31 207 ASN A CA 1
ATOM 1617 C C . ASN A 1 207 ? -8.733 -6.122 2.400 1.00 98.31 207 ASN A C 1
ATOM 1619 O O . ASN A 1 207 ? -9.735 -6.087 3.115 1.00 98.31 207 ASN A O 1
ATOM 1623 N N . ASP A 1 208 ? -7.580 -6.654 2.809 1.00 98.19 208 ASP A N 1
ATOM 1624 C CA . ASP A 1 208 ? -7.381 -7.220 4.146 1.00 98.19 208 ASP A CA 1
ATOM 1625 C C . ASP A 1 208 ? -7.539 -6.150 5.235 1.00 98.19 208 ASP A C 1
ATOM 1627 O O . ASP A 1 208 ? -8.354 -6.293 6.145 1.00 98.19 208 ASP A O 1
ATOM 1631 N N . SER A 1 209 ? -6.870 -5.002 5.075 1.00 98.06 209 SER A N 1
ATOM 1632 C CA . SER A 1 209 ? -6.986 -3.869 6.004 1.00 98.06 209 SER A CA 1
ATOM 1633 C C . SER A 1 209 ? -8.429 -3.383 6.135 1.00 98.06 209 SER A C 1
ATOM 1635 O O . SER A 1 209 ? -8.909 -3.130 7.241 1.00 98.06 209 SER A O 1
ATOM 1637 N N . ARG A 1 210 ? -9.146 -3.272 5.010 1.00 98.50 210 ARG A N 1
ATOM 1638 C CA . ARG A 1 210 ? -10.563 -2.897 4.994 1.00 98.50 210 ARG A CA 1
ATOM 1639 C C . ARG A 1 210 ? -11.415 -3.915 5.752 1.00 98.50 210 ARG A C 1
ATOM 1641 O O . ARG A 1 210 ? -12.188 -3.517 6.618 1.00 98.50 210 ARG A O 1
ATOM 1648 N N . THR A 1 211 ? -11.235 -5.203 5.468 1.00 98.19 211 THR A N 1
ATOM 1649 C CA . THR A 1 211 ? -11.957 -6.291 6.145 1.00 98.19 211 THR A CA 1
ATOM 1650 C C . THR A 1 211 ? -11.686 -6.256 7.646 1.00 98.19 211 THR A C 1
ATOM 1652 O O . THR A 1 211 ? -12.610 -6.338 8.451 1.00 98.19 211 THR A O 1
ATOM 1655 N N . LYS A 1 212 ? -10.430 -6.032 8.050 1.00 98.56 212 LYS A N 1
ATOM 1656 C CA . LYS A 1 212 ? -10.060 -5.977 9.463 1.00 98.56 212 LYS A CA 1
ATOM 1657 C C . LYS A 1 212 ? -10.712 -4.814 10.204 1.00 98.56 212 LYS A C 1
ATOM 1659 O O . LYS A 1 212 ? -11.119 -4.964 11.357 1.00 98.56 212 LYS A O 1
ATOM 1664 N N . ILE A 1 213 ? -10.821 -3.661 9.549 1.00 98.19 213 ILE A N 1
ATOM 1665 C CA . ILE A 1 213 ? -11.532 -2.499 10.087 1.00 98.19 213 ILE A CA 1
ATOM 1666 C C . ILE A 1 213 ? -13.019 -2.824 10.265 1.00 98.19 213 ILE A C 1
ATOM 1668 O O . ILE A 1 213 ? -13.564 -2.542 11.332 1.00 98.19 213 ILE A O 1
ATOM 1672 N N . GLU A 1 214 ? -13.651 -3.441 9.265 1.00 98.44 214 GLU A N 1
ATOM 1673 C CA . GLU A 1 214 ? -15.059 -3.855 9.322 1.00 98.44 214 GLU A CA 1
ATOM 1674 C C . GLU A 1 214 ? -15.296 -4.862 10.471 1.00 98.44 214 GLU A C 1
ATOM 1676 O O . GLU A 1 214 ? -16.208 -4.670 11.276 1.00 98.44 214 GLU A O 1
ATOM 1681 N N . GLU A 1 215 ? -14.417 -5.856 10.654 1.00 98.44 215 GLU A N 1
ATOM 1682 C CA . GLU A 1 215 ? -14.477 -6.805 11.780 1.00 98.44 215 GLU A CA 1
ATOM 1683 C C . GLU A 1 215 ? -14.380 -6.117 13.150 1.00 98.44 215 GLU A C 1
ATOM 1685 O O . GLU A 1 215 ? -15.130 -6.439 14.075 1.00 98.44 215 GLU A O 1
ATOM 1690 N N . ILE A 1 216 ? -13.430 -5.189 13.312 1.00 98.19 216 ILE A N 1
ATOM 1691 C CA . ILE A 1 216 ? -13.231 -4.467 14.576 1.00 98.19 216 ILE A CA 1
ATOM 1692 C C . ILE A 1 216 ? -14.448 -3.590 14.880 1.00 98.19 216 ILE A C 1
ATOM 1694 O O . ILE A 1 216 ? -14.897 -3.542 16.028 1.00 98.19 216 ILE A O 1
ATOM 1698 N N . GLN A 1 217 ? -14.994 -2.913 13.867 1.00 98.12 217 GLN A N 1
ATOM 1699 C CA . GLN A 1 217 ? -16.205 -2.107 14.010 1.00 98.12 217 GLN A CA 1
ATOM 1700 C C . GLN A 1 217 ? -17.393 -2.971 14.431 1.00 98.12 217 GLN A C 1
ATOM 1702 O O . GLN A 1 217 ? -18.049 -2.644 15.419 1.00 98.12 217 GLN A O 1
ATOM 1707 N N . GLN A 1 218 ? -17.604 -4.110 13.770 1.00 98.69 218 GLN A N 1
ATOM 1708 C CA . GLN A 1 218 ? -18.682 -5.030 14.116 1.00 98.69 218 GLN A CA 1
ATOM 1709 C C . GLN A 1 218 ? -18.552 -5.551 15.555 1.00 98.69 218 GLN A C 1
ATOM 1711 O O . GLN A 1 218 ? -19.514 -5.481 16.320 1.00 98.69 218 GLN A O 1
ATOM 1716 N N . ARG A 1 219 ? -17.358 -6.001 15.972 1.00 98.50 219 ARG A N 1
ATOM 1717 C CA . ARG A 1 219 ? -17.129 -6.461 17.356 1.00 98.50 219 ARG A CA 1
ATOM 1718 C C . ARG A 1 219 ? -17.412 -5.364 18.378 1.00 98.50 219 ARG A C 1
ATOM 1720 O O . ARG A 1 219 ? -18.047 -5.628 19.396 1.00 98.50 219 ARG A O 1
ATOM 1727 N N . LYS A 1 220 ? -16.975 -4.131 18.102 1.00 98.38 220 LYS A N 1
ATOM 1728 C CA . LYS A 1 220 ? -17.237 -2.975 18.968 1.00 98.38 220 LYS A CA 1
ATOM 1729 C C . LYS A 1 220 ? -18.736 -2.682 19.079 1.00 98.38 220 LYS A C 1
ATOM 1731 O O . LYS A 1 220 ? -19.215 -2.366 20.166 1.00 98.38 220 LYS A O 1
ATOM 1736 N N . GLU A 1 221 ? -19.482 -2.776 17.981 1.00 98.56 221 GLU A N 1
ATOM 1737 C CA . GLU A 1 221 ? -20.938 -2.594 17.988 1.00 98.56 221 GLU A CA 1
ATOM 1738 C C . GLU A 1 221 ? -21.661 -3.693 18.772 1.00 98.56 221 GLU A C 1
ATOM 1740 O O . GLU A 1 221 ? -22.597 -3.405 19.519 1.00 98.56 221 GLU A O 1
ATOM 1745 N N . GLU A 1 222 ? -21.236 -4.946 18.624 1.00 98.50 222 GLU A N 1
ATOM 1746 C CA . GLU A 1 222 ? -21.777 -6.083 19.372 1.00 98.50 222 GLU A CA 1
ATOM 1747 C C . GLU A 1 222 ? -21.498 -5.956 20.876 1.00 98.50 222 GLU A C 1
ATOM 1749 O O . GLU A 1 222 ? -22.404 -6.143 21.693 1.00 98.50 222 GLU A O 1
ATOM 1754 N N . GLU A 1 223 ? -20.279 -5.563 21.255 1.00 98.56 223 GLU A N 1
ATOM 1755 C CA . GLU A 1 223 ? -19.911 -5.303 22.648 1.00 98.56 223 GLU A CA 1
ATOM 1756 C C . GLU A 1 223 ? -20.731 -4.150 23.239 1.00 98.56 223 GLU A C 1
ATOM 1758 O O . GLU A 1 223 ? -21.282 -4.279 24.334 1.00 98.56 223 GLU A O 1
ATOM 1763 N N . LEU A 1 224 ? -20.891 -3.051 22.494 1.00 98.50 224 LEU A N 1
ATOM 1764 C CA . LEU A 1 224 ? -21.699 -1.911 22.921 1.00 98.50 224 LEU A CA 1
ATOM 1765 C C . LEU A 1 224 ? -23.162 -2.315 23.143 1.00 98.50 224 LEU A C 1
ATOM 1767 O O . LEU A 1 224 ? -23.739 -1.964 24.173 1.00 98.50 224 LEU A O 1
ATOM 1771 N N . LYS A 1 225 ? -23.747 -3.105 22.233 1.00 98.69 225 LYS A N 1
ATOM 1772 C CA . LYS A 1 225 ? -25.108 -3.650 22.389 1.00 98.69 225 LYS A CA 1
ATOM 1773 C C . LYS A 1 225 ? -25.215 -4.545 23.626 1.00 98.69 225 LYS A C 1
ATOM 1775 O O . LYS A 1 225 ? -26.159 -4.401 24.401 1.00 98.69 225 LYS A O 1
ATOM 1780 N N . SER A 1 226 ? -24.246 -5.433 23.848 1.00 98.69 226 SER A N 1
ATOM 1781 C CA . SER A 1 226 ? -24.208 -6.321 25.019 1.00 98.69 226 SER A CA 1
ATOM 1782 C C . SER A 1 226 ? -24.135 -5.539 26.335 1.00 98.69 226 SER A C 1
ATOM 1784 O O . SER A 1 226 ? -24.922 -5.776 27.259 1.00 98.69 226 SER A O 1
ATOM 1786 N N . LEU A 1 227 ? -23.244 -4.544 26.410 1.00 98.50 227 LEU A N 1
ATOM 1787 C CA . LEU A 1 227 ? -23.117 -3.664 27.570 1.00 98.50 227 LEU A CA 1
ATOM 1788 C C . LEU A 1 227 ? -24.385 -2.841 27.802 1.00 98.50 227 LEU A C 1
ATOM 1790 O O . LEU A 1 227 ? -24.814 -2.708 28.947 1.00 98.50 227 LEU A O 1
ATOM 1794 N N . GLN A 1 228 ? -25.018 -2.340 26.739 1.00 98.62 228 GLN A N 1
ATOM 1795 C CA . GLN A 1 228 ? -26.275 -1.602 26.829 1.00 98.62 228 GLN A CA 1
ATOM 1796 C C . GLN A 1 228 ? -27.3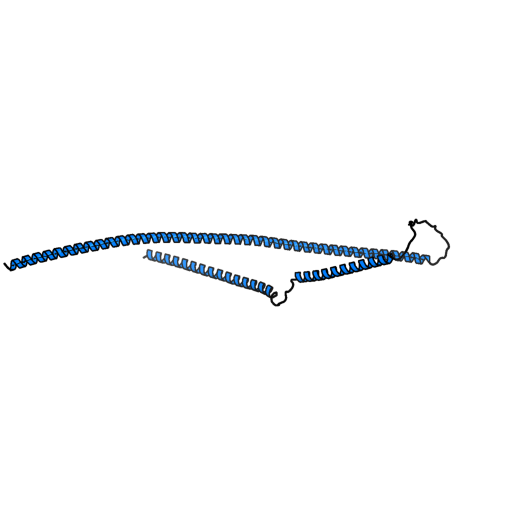99 -2.472 27.407 1.00 98.62 228 GLN A C 1
ATOM 1798 O O . GLN A 1 228 ? -28.086 -2.040 28.332 1.00 98.62 228 GLN A O 1
ATOM 1803 N N . VAL A 1 229 ? -27.546 -3.715 26.936 1.00 98.69 229 VAL A N 1
ATOM 1804 C CA . VAL A 1 229 ? -28.531 -4.671 27.476 1.00 98.69 229 VAL A CA 1
ATOM 1805 C C . VAL A 1 229 ? -28.240 -4.993 28.944 1.00 98.69 229 VAL A C 1
ATOM 1807 O O . VAL A 1 229 ? -29.147 -4.980 29.777 1.00 98.69 229 VAL A O 1
ATOM 1810 N N . ARG A 1 230 ? -26.972 -5.238 29.300 1.00 98.56 230 ARG A N 1
ATOM 1811 C CA . ARG A 1 230 ? -26.576 -5.485 30.694 1.00 98.56 230 ARG A CA 1
ATOM 1812 C C . ARG A 1 230 ? -26.887 -4.288 31.591 1.00 98.56 230 ARG A C 1
ATOM 1814 O O . ARG A 1 230 ? -27.364 -4.476 32.707 1.00 98.56 230 ARG A O 1
ATOM 1821 N N . ASN A 1 231 ? -26.623 -3.075 31.115 1.00 98.50 231 ASN A N 1
ATOM 1822 C CA . ASN A 1 231 ? -26.895 -1.851 31.856 1.00 98.50 231 ASN A CA 1
ATOM 1823 C C . ASN A 1 231 ? -28.403 -1.660 32.083 1.00 98.50 231 ASN A C 1
ATOM 1825 O O . ASN A 1 231 ? -28.812 -1.431 33.218 1.00 98.50 231 ASN A O 1
ATOM 1829 N N . GLN A 1 232 ? -29.226 -1.873 31.050 1.00 98.62 232 GLN A N 1
ATOM 1830 C CA . GLN A 1 232 ? -30.690 -1.848 31.166 1.00 98.62 232 GLN A CA 1
ATOM 1831 C C . GLN A 1 232 ? -31.203 -2.869 32.187 1.00 98.62 232 GLN A C 1
ATOM 1833 O O . GLN A 1 232 ? -32.039 -2.535 33.025 1.00 98.62 232 GLN A O 1
ATOM 1838 N N . LYS A 1 233 ? -30.664 -4.094 32.171 1.00 98.69 233 LYS A N 1
ATOM 1839 C CA . LYS A 1 233 ? -31.029 -5.134 33.141 1.00 98.69 233 LYS A CA 1
ATOM 1840 C C . LYS A 1 233 ? -30.684 -4.726 34.576 1.00 98.69 233 LYS A C 1
ATOM 1842 O O . LYS A 1 233 ? -31.532 -4.828 35.456 1.00 98.69 233 LYS A O 1
ATOM 1847 N N . LEU A 1 234 ? -29.473 -4.217 34.805 1.00 98.62 234 LEU A N 1
ATOM 1848 C CA . LEU A 1 234 ? -29.057 -3.727 36.124 1.00 98.62 234 LEU A CA 1
ATOM 1849 C C . LEU A 1 234 ? -29.917 -2.548 36.592 1.00 98.62 234 LEU A C 1
ATOM 1851 O O . LEU A 1 234 ? -30.266 -2.471 37.766 1.00 98.62 234 LEU A O 1
ATOM 1855 N N . GLN A 1 235 ? -30.292 -1.645 35.686 1.00 98.56 235 GLN A N 1
ATOM 1856 C CA . GLN A 1 235 ? -31.181 -0.532 36.004 1.00 98.56 235 GLN A CA 1
ATOM 1857 C C . GLN A 1 235 ? -32.577 -1.025 36.413 1.00 98.56 235 GLN A C 1
ATOM 1859 O O . GLN A 1 235 ? -33.145 -0.511 37.377 1.00 98.56 235 GLN A O 1
ATOM 1864 N N . GLN A 1 236 ? -33.102 -2.049 35.735 1.00 98.62 236 GLN A N 1
ATOM 1865 C CA . GLN A 1 236 ? -34.374 -2.682 36.084 1.00 98.62 236 GLN A CA 1
ATOM 1866 C C . GLN A 1 236 ? -34.306 -3.404 37.441 1.00 98.62 236 GLN A C 1
ATOM 1868 O O . GLN A 1 236 ? -35.199 -3.239 38.270 1.00 98.62 236 GLN A O 1
ATOM 1873 N N . GLU A 1 237 ? -33.238 -4.163 37.704 1.00 98.50 237 GLU A N 1
ATOM 1874 C CA . GLU A 1 237 ? -33.011 -4.837 38.992 1.00 98.50 237 GLU A CA 1
ATOM 1875 C C . GLU A 1 237 ? -32.877 -3.832 40.146 1.00 98.50 237 GLU A C 1
ATOM 1877 O O . GLU A 1 237 ? -33.458 -4.033 41.215 1.00 98.50 237 GLU A O 1
ATOM 1882 N N . LEU A 1 238 ? -32.175 -2.715 39.921 1.00 98.50 238 LEU A N 1
ATOM 1883 C CA . LEU A 1 238 ? -32.048 -1.627 40.891 1.00 98.50 238 LEU A CA 1
ATOM 1884 C C . LEU A 1 238 ? -33.411 -1.002 41.211 1.00 98.50 238 LEU A C 1
ATOM 1886 O O . LEU A 1 238 ? -33.737 -0.812 42.381 1.00 98.50 238 LEU A O 1
ATOM 1890 N N . GLN A 1 239 ? -34.221 -0.709 40.188 1.00 98.50 239 GLN A N 1
ATOM 1891 C CA . GLN A 1 239 ? -35.576 -0.180 40.371 1.00 98.50 239 GLN A CA 1
ATOM 1892 C C . GLN A 1 239 ? -36.462 -1.158 41.149 1.00 98.50 239 GLN A C 1
ATOM 1894 O O . GLN A 1 239 ? -37.120 -0.753 42.106 1.00 98.50 239 GLN A O 1
ATOM 1899 N N . SER A 1 240 ? -36.428 -2.446 40.795 1.00 98.50 240 SER A N 1
ATOM 1900 C CA . SER A 1 240 ? -37.184 -3.493 41.492 1.00 98.50 240 SER A CA 1
ATOM 1901 C C . SER A 1 240 ? -36.762 -3.634 42.956 1.00 98.50 240 SER A C 1
ATOM 1903 O O . SER A 1 240 ? -37.612 -3.775 43.832 1.00 98.50 240 SER A O 1
ATOM 1905 N N . THR A 1 241 ? -35.459 -3.582 43.237 1.00 98.25 241 THR A N 1
ATOM 1906 C CA . THR A 1 241 ? -34.931 -3.694 44.605 1.00 98.25 241 THR A CA 1
ATOM 1907 C C . THR A 1 241 ? -35.302 -2.472 45.441 1.00 98.25 241 THR A C 1
ATOM 1909 O O . THR A 1 241 ? -35.716 -2.621 46.588 1.00 98.25 241 THR A O 1
ATOM 1912 N N . ASN A 1 242 ? -35.215 -1.267 44.869 1.00 98.19 242 ASN A N 1
ATOM 1913 C CA . ASN A 1 242 ? -35.650 -0.041 45.541 1.00 98.19 242 ASN A CA 1
ATOM 1914 C C . ASN A 1 242 ? -37.143 -0.070 45.876 1.00 98.19 242 ASN A C 1
ATOM 1916 O O . ASN A 1 242 ? -37.518 0.326 46.976 1.00 98.19 242 ASN A O 1
ATOM 1920 N N . GLN A 1 243 ? -37.982 -0.552 44.957 1.00 98.44 243 GLN A N 1
ATOM 1921 C CA . GLN A 1 243 ? -39.414 -0.698 45.205 1.00 98.44 243 GLN A CA 1
ATOM 1922 C C . GLN A 1 243 ? -39.679 -1.652 46.382 1.00 98.44 243 GLN A C 1
ATOM 1924 O O . GLN A 1 243 ? -40.372 -1.279 47.325 1.00 98.44 243 GLN A O 1
ATOM 1929 N N . GLY A 1 244 ? -39.041 -2.829 46.396 1.00 98.31 244 GLY A N 1
ATOM 1930 C CA . GLY A 1 244 ? -39.158 -3.772 47.515 1.00 98.31 244 GLY A CA 1
ATOM 1931 C C . GLY A 1 244 ? -38.612 -3.224 48.842 1.00 98.31 244 GLY A C 1
ATOM 1932 O O . GLY A 1 244 ? -39.174 -3.483 49.905 1.00 98.31 244 GLY A O 1
ATOM 1933 N N . PHE A 1 245 ? -37.547 -2.417 48.802 1.00 98.19 245 PHE A N 1
ATOM 1934 C CA . PHE A 1 245 ? -37.024 -1.733 49.987 1.00 98.19 245 PHE A CA 1
ATOM 1935 C C . PHE A 1 245 ? -38.031 -0.731 50.568 1.00 98.19 245 PHE A C 1
ATOM 1937 O O . PHE A 1 245 ? -38.196 -0.672 51.788 1.00 98.19 245 PHE A O 1
ATOM 1944 N N . LEU A 1 246 ? -38.713 0.043 49.716 1.00 98.38 246 LEU A N 1
ATOM 1945 C CA . LEU A 1 246 ? -39.756 0.974 50.154 1.00 98.38 246 LEU A CA 1
ATOM 1946 C C . LEU A 1 246 ? -40.931 0.228 50.798 1.00 98.38 246 LEU A C 1
ATOM 1948 O O . LEU A 1 246 ? -41.360 0.607 51.882 1.00 98.38 246 LEU A O 1
ATOM 1952 N N . GLU A 1 247 ? -41.375 -0.879 50.203 1.00 98.25 247 GLU A N 1
ATOM 1953 C CA . GLU A 1 247 ? -42.448 -1.712 50.763 1.00 98.25 247 GLU A CA 1
ATOM 1954 C C . GLU A 1 247 ? -42.085 -2.292 52.138 1.00 98.25 247 GLU A C 1
ATOM 1956 O O . GLU A 1 247 ? -42.884 -2.223 53.072 1.00 98.25 247 GLU A O 1
ATOM 1961 N N . LEU A 1 248 ? -40.863 -2.813 52.303 1.00 98.00 248 LEU A N 1
ATOM 1962 C CA . LEU A 1 248 ? -40.371 -3.310 53.595 1.00 98.00 248 LEU A CA 1
ATOM 1963 C C . LEU A 1 248 ? -40.279 -2.200 54.646 1.00 98.00 248 LEU A C 1
ATOM 1965 O O . LEU A 1 248 ? -40.604 -2.417 55.814 1.00 98.00 248 LEU A O 1
ATOM 1969 N N . LYS A 1 249 ? -39.841 -1.005 54.240 1.00 98.25 249 LYS A N 1
ATOM 1970 C CA . LYS A 1 249 ? -39.783 0.164 55.121 1.00 98.25 249 LYS A CA 1
ATOM 1971 C C . LYS A 1 249 ? -41.182 0.562 55.600 1.00 98.25 249 LYS A C 1
ATOM 1973 O O . LYS A 1 249 ? -41.353 0.821 56.792 1.00 98.25 249 LYS A O 1
ATOM 1978 N N . ASP A 1 250 ? -42.165 0.574 54.705 1.00 98.00 250 ASP A N 1
ATOM 1979 C CA . ASP A 1 250 ? -43.552 0.904 55.035 1.00 98.00 250 ASP A CA 1
ATOM 1980 C C . ASP A 1 250 ? -44.173 -0.151 55.964 1.00 98.00 250 ASP A C 1
ATOM 1982 O O . ASP A 1 250 ? -44.797 0.201 56.969 1.00 98.00 250 ASP A O 1
ATOM 1986 N N . GLN A 1 251 ? -43.926 -1.441 55.705 1.00 97.88 251 GLN A N 1
ATOM 1987 C CA . GLN A 1 251 ? -44.348 -2.539 56.585 1.00 97.88 251 GLN A CA 1
ATOM 1988 C C . GLN A 1 251 ? -43.741 -2.416 57.987 1.00 97.88 251 GLN A C 1
ATOM 1990 O O . GLN A 1 251 ? -44.459 -2.517 58.982 1.00 97.88 251 GLN A O 1
ATOM 1995 N N . LEU A 1 252 ? -42.435 -2.139 58.081 1.00 97.56 252 LEU A N 1
ATOM 1996 C CA . LEU A 1 252 ? -41.751 -1.933 59.358 1.00 97.56 252 LEU A CA 1
ATOM 1997 C C . LEU A 1 252 ? -42.348 -0.746 60.126 1.00 97.56 252 LEU A C 1
ATOM 1999 O O . LEU A 1 252 ? -42.533 -0.819 61.342 1.00 97.56 252 LEU A O 1
ATOM 2003 N N . GLN A 1 253 ? -42.669 0.347 59.430 1.00 97.94 253 GLN A N 1
ATOM 2004 C CA . GLN A 1 253 ? -43.277 1.522 60.046 1.00 97.94 253 GLN A CA 1
ATOM 2005 C C . GLN A 1 253 ? -44.715 1.254 60.521 1.00 97.94 253 GLN A C 1
ATOM 2007 O O . GLN A 1 253 ? -45.083 1.740 61.591 1.00 97.94 253 GLN A O 1
ATOM 2012 N N . SER A 1 254 ? -45.513 0.484 59.771 1.00 97.69 254 SER A N 1
ATOM 2013 C CA . SER A 1 254 ? -46.853 0.053 60.201 1.00 97.69 254 SER A CA 1
ATOM 2014 C C . SER A 1 254 ? -46.776 -0.832 61.441 1.00 97.69 254 SER A C 1
ATOM 2016 O O . SER A 1 254 ? -47.383 -0.504 62.457 1.00 97.69 254 SER A O 1
ATOM 2018 N N . GLY A 1 255 ? -45.942 -1.878 61.408 1.00 97.81 255 GLY A N 1
ATOM 2019 C CA . GLY A 1 255 ? -45.758 -2.783 62.544 1.00 97.81 255 GLY A CA 1
ATOM 2020 C C . GLY A 1 255 ? -45.277 -2.048 63.795 1.00 97.81 255 GLY A C 1
ATOM 2021 O O . GLY A 1 255 ? -45.786 -2.278 64.889 1.00 97.81 255 GLY A O 1
ATOM 2022 N N . LYS A 1 256 ? -44.367 -1.073 63.647 1.00 97.50 256 LYS A N 1
ATOM 2023 C CA . LYS A 1 256 ? -43.951 -0.213 64.763 1.00 97.50 256 LYS A CA 1
ATOM 2024 C C . LYS A 1 256 ? -45.133 0.549 65.377 1.00 97.50 256 LYS A C 1
ATOM 2026 O O . LYS A 1 256 ? -45.253 0.568 66.598 1.00 97.50 256 LYS A O 1
ATOM 2031 N N . LYS A 1 257 ? -46.003 1.151 64.558 1.00 97.62 257 LYS A N 1
ATOM 2032 C CA . LYS A 1 257 ? -47.195 1.872 65.040 1.00 97.62 257 LYS A CA 1
ATOM 2033 C C . LYS A 1 257 ? -48.189 0.938 65.728 1.00 97.62 257 LYS A C 1
ATOM 2035 O O . LYS A 1 257 ? -48.734 1.296 66.764 1.00 97.62 257 LYS A O 1
ATOM 2040 N N . GLU A 1 258 ? -48.413 -0.251 65.176 1.00 97.44 258 GLU A N 1
ATOM 2041 C CA . GLU A 1 258 ? -49.278 -1.271 65.781 1.00 97.44 258 GLU A CA 1
ATOM 2042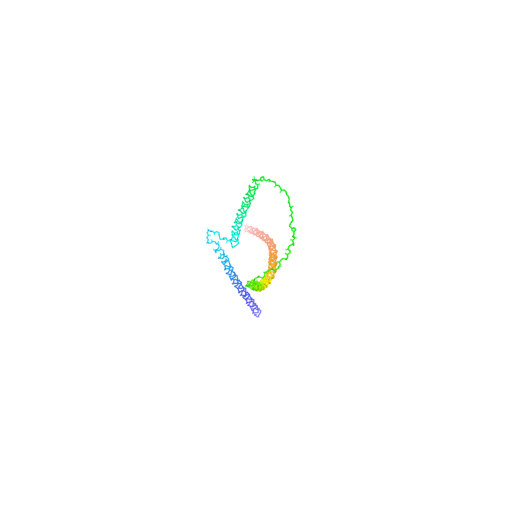 C C . GLU A 1 258 ? -48.750 -1.704 67.157 1.00 97.44 258 GLU A C 1
ATOM 2044 O O . GLU A 1 258 ? -49.513 -1.772 68.121 1.00 97.44 258 GLU A O 1
ATOM 2049 N N . HIS A 1 259 ? -47.436 -1.920 67.282 1.00 96.88 259 HIS A N 1
ATOM 2050 C CA . HIS A 1 259 ? -46.797 -2.228 68.562 1.00 96.88 259 HIS A CA 1
ATOM 2051 C C . HIS A 1 259 ? -46.866 -1.063 69.560 1.00 96.88 259 HIS A C 1
ATOM 2053 O O . HIS A 1 259 ? -47.144 -1.298 70.735 1.00 96.88 259 HIS A O 1
ATOM 2059 N N . GLU A 1 260 ? -46.652 0.181 69.118 1.00 97.50 260 GLU A N 1
ATOM 2060 C CA . GLU A 1 260 ? -46.817 1.378 69.960 1.00 97.50 260 GLU A CA 1
ATOM 2061 C C . GLU A 1 260 ? -48.259 1.494 70.491 1.00 97.50 260 GLU A C 1
ATOM 2063 O O . GLU A 1 260 ? -48.454 1.708 71.687 1.00 97.50 260 GLU A O 1
ATOM 2068 N N . LEU A 1 261 ? -49.270 1.271 69.643 1.00 97.38 261 LEU A N 1
ATOM 2069 C CA . LEU A 1 261 ? -50.685 1.276 70.040 1.00 97.38 261 LEU A CA 1
ATOM 2070 C C . LEU A 1 261 ? -51.020 0.161 71.043 1.00 97.38 261 LEU A C 1
ATOM 2072 O O . LEU A 1 261 ? -51.742 0.396 72.016 1.00 97.38 261 LEU A O 1
ATOM 2076 N N . ALA A 1 262 ? -50.494 -1.048 70.830 1.00 97.06 262 ALA A N 1
ATOM 2077 C CA . ALA A 1 262 ? -50.693 -2.168 71.746 1.00 97.06 262 ALA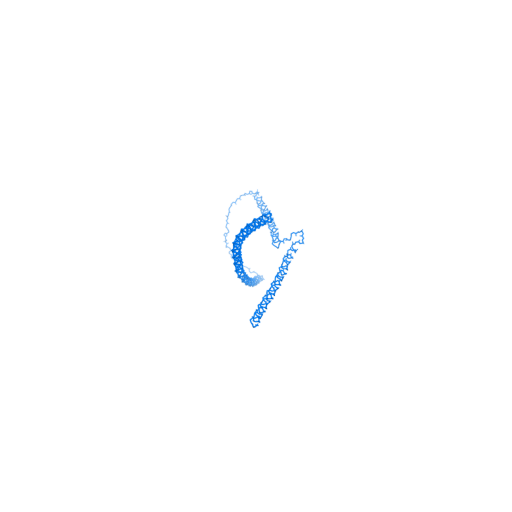 A CA 1
ATOM 2078 C C . ALA A 1 262 ? -50.069 -1.895 73.126 1.00 97.06 262 ALA A C 1
ATOM 2080 O O . ALA A 1 262 ? -50.697 -2.167 74.149 1.00 97.06 262 ALA A O 1
ATOM 2081 N N . LEU A 1 263 ? -48.864 -1.314 73.161 1.00 97.19 263 LEU A N 1
ATOM 2082 C CA . LEU A 1 263 ? -48.207 -0.907 74.406 1.00 97.19 263 LEU A CA 1
ATOM 2083 C C . LEU A 1 263 ? -48.997 0.176 75.146 1.00 97.19 263 LEU A C 1
ATOM 2085 O O . LEU A 1 263 ? -49.180 0.047 76.354 1.00 97.19 263 LEU A O 1
ATOM 2089 N N . GLN A 1 264 ? -49.499 1.195 74.439 1.00 97.12 264 GLN A N 1
ATOM 2090 C CA . GLN A 1 264 ? -50.342 2.233 75.039 1.00 97.12 264 GLN A CA 1
ATOM 2091 C C . GLN A 1 264 ? -51.611 1.627 75.649 1.00 97.12 264 GLN A C 1
ATOM 2093 O O . GLN A 1 264 ? -51.931 1.895 76.800 1.00 97.12 264 GLN A O 1
ATOM 2098 N N . THR A 1 265 ? -52.281 0.733 74.918 1.00 96.81 265 THR A N 1
ATOM 2099 C CA . THR A 1 265 ? -53.494 0.054 75.404 1.00 96.81 265 THR A CA 1
ATOM 2100 C C . THR A 1 265 ? -53.220 -0.755 76.676 1.00 96.81 265 THR A C 1
ATOM 2102 O O . THR A 1 265 ? -54.021 -0.737 77.608 1.00 96.81 265 THR A O 1
ATOM 2105 N N . LEU A 1 266 ? -52.086 -1.463 76.740 1.00 96.31 266 LEU A N 1
ATOM 2106 C CA . LEU A 1 266 ? -51.681 -2.206 77.937 1.00 96.31 266 LEU A CA 1
ATOM 2107 C C . LEU A 1 266 ? -51.341 -1.276 79.108 1.00 96.31 266 LEU A C 1
ATOM 2109 O O . LEU A 1 266 ? -51.709 -1.577 80.241 1.00 96.31 266 LEU A O 1
ATOM 2113 N N . GLN A 1 267 ? -50.667 -0.151 78.855 1.00 95.75 267 GLN A N 1
ATOM 2114 C CA . GLN A 1 267 ? -50.409 0.862 79.881 1.00 95.75 267 GLN A CA 1
ATOM 2115 C C . GLN A 1 267 ? -51.710 1.439 80.440 1.00 95.75 267 GLN A C 1
ATOM 2117 O O . GLN A 1 267 ? -51.853 1.522 81.658 1.00 95.75 267 GLN A O 1
ATOM 2122 N N . ASP A 1 268 ? -52.667 1.767 79.570 1.00 95.56 268 ASP A N 1
ATOM 2123 C CA . ASP A 1 268 ? -53.979 2.275 79.968 1.00 95.56 268 ASP A CA 1
ATOM 2124 C C . ASP A 1 268 ? -54.737 1.229 80.808 1.00 95.56 268 ASP A C 1
ATOM 2126 O O . ASP A 1 268 ? -55.285 1.560 81.857 1.00 95.56 268 ASP A O 1
ATOM 2130 N N . GLN A 1 269 ? -54.697 -0.054 80.423 1.00 94.94 269 GLN A N 1
ATOM 2131 C CA . GLN A 1 269 ? -55.284 -1.144 81.216 1.00 94.94 269 GLN A CA 1
ATOM 2132 C C . GLN A 1 269 ? -54.645 -1.279 82.602 1.00 94.94 269 GLN A C 1
ATOM 2134 O O . GLN A 1 269 ? -55.364 -1.398 83.594 1.00 94.94 269 GLN A O 1
ATOM 2139 N N . VAL A 1 270 ? -53.311 -1.251 82.690 1.00 94.00 270 VAL A N 1
ATOM 2140 C CA . VAL A 1 270 ? -52.594 -1.307 83.975 1.00 94.00 270 VAL A CA 1
ATOM 2141 C C . VAL A 1 270 ? -52.936 -0.091 84.836 1.00 94.00 270 VAL A C 1
ATOM 2143 O O . VAL A 1 270 ? -53.125 -0.240 86.043 1.00 94.00 270 VAL A O 1
ATOM 2146 N N . ALA A 1 271 ? -53.060 1.097 84.240 1.00 92.88 271 ALA A N 1
ATOM 2147 C CA . ALA A 1 271 ? -53.454 2.310 84.948 1.00 92.88 271 ALA A CA 1
ATOM 2148 C C . ALA A 1 271 ? -54.880 2.204 85.513 1.00 92.88 271 ALA A C 1
ATOM 2150 O O . ALA A 1 271 ? -55.082 2.493 86.692 1.00 92.88 271 ALA A O 1
ATOM 2151 N N . CYS A 1 272 ? -55.845 1.721 84.719 1.00 90.75 272 CYS A N 1
ATOM 2152 C CA . CYS A 1 272 ? -57.212 1.464 85.181 1.00 90.75 272 CYS A CA 1
ATOM 2153 C C . CYS A 1 272 ? -57.246 0.445 86.331 1.00 90.75 272 CYS A C 1
ATOM 2155 O O . CYS A 1 272 ? -57.824 0.727 87.376 1.00 90.75 272 CYS A O 1
ATOM 2157 N N . GLN A 1 273 ? -56.562 -0.696 86.187 1.00 89.75 273 GLN A N 1
ATOM 2158 C CA . GLN A 1 273 ? -56.493 -1.723 87.238 1.00 89.75 273 GLN A CA 1
ATOM 2159 C C . GLN A 1 273 ? -55.817 -1.217 88.519 1.00 89.75 273 GLN A C 1
ATOM 2161 O O . GLN A 1 273 ? -56.211 -1.591 89.625 1.00 89.75 273 GLN A O 1
ATOM 2166 N N . SER A 1 274 ? -54.795 -0.368 88.383 1.00 88.38 274 SER A N 1
ATOM 2167 C CA . SER A 1 274 ? -54.112 0.239 89.528 1.00 88.38 274 SER A CA 1
ATOM 2168 C C . SER A 1 274 ? -55.036 1.202 90.276 1.00 88.38 274 SER A C 1
ATOM 2170 O O . SER A 1 274 ? -55.072 1.163 91.503 1.00 88.38 274 SER A O 1
ATOM 2172 N N . ALA A 1 275 ? -55.814 2.019 89.556 1.00 82.94 275 ALA A N 1
ATOM 2173 C CA . ALA A 1 275 ? -56.801 2.916 90.155 1.00 82.94 275 ALA A CA 1
ATOM 2174 C C . ALA A 1 275 ? -57.907 2.142 90.897 1.00 82.94 275 ALA A C 1
ATOM 2176 O O . ALA A 1 275 ? -58.187 2.444 92.053 1.00 82.94 275 ALA A O 1
ATOM 2177 N N . GLU A 1 276 ? -58.462 1.092 90.280 1.00 79.31 276 GLU A N 1
ATOM 2178 C CA . GLU A 1 276 ? -59.466 0.215 90.908 1.00 79.31 276 GLU A CA 1
ATOM 2179 C C . GLU A 1 276 ? -58.925 -0.486 92.167 1.00 79.31 276 GLU A C 1
ATOM 2181 O O . GLU A 1 276 ? -59.626 -0.610 93.171 1.00 79.31 276 GLU A O 1
ATOM 2186 N N . SER A 1 277 ? -57.662 -0.928 92.137 1.00 76.75 277 SER A N 1
ATOM 2187 C CA . SER A 1 277 ? -57.012 -1.558 93.295 1.00 76.75 277 SER A CA 1
ATOM 2188 C C . SER A 1 277 ? -56.778 -0.567 94.438 1.00 76.75 277 SER A C 1
ATOM 2190 O O . SER A 1 277 ? -56.882 -0.944 95.602 1.00 76.75 277 SER A O 1
ATOM 2192 N N . GLN A 1 278 ? -56.461 0.693 94.130 1.00 72.62 278 GLN A N 1
ATOM 2193 C CA . GLN A 1 278 ? -56.244 1.735 95.134 1.00 72.62 278 GLN A CA 1
ATOM 2194 C C . GLN A 1 278 ? -57.563 2.168 95.798 1.00 72.62 278 GLN A C 1
ATOM 2196 O O . GLN A 1 278 ? -57.602 2.339 97.014 1.00 72.62 278 GLN A O 1
ATOM 2201 N N . GLU A 1 279 ? -58.658 2.234 95.035 1.00 68.00 279 GLU A N 1
ATOM 2202 C CA . GLU A 1 279 ? -60.006 2.524 95.550 1.00 68.00 279 GLU A CA 1
ATOM 2203 C C . GLU A 1 279 ? -60.534 1.416 96.491 1.00 68.00 279 GLU A C 1
ATOM 2205 O O . GLU A 1 279 ? -61.175 1.706 97.502 1.00 68.00 279 GLU A O 1
ATOM 2210 N N . GLN A 1 280 ? -60.198 0.143 96.236 1.00 64.81 280 GLN A N 1
ATOM 2211 C CA . GLN A 1 280 ? -60.554 -0.990 97.112 1.00 64.81 280 GLN A CA 1
ATOM 2212 C C . GLN A 1 280 ? -59.768 -1.054 98.433 1.00 64.81 280 GLN A C 1
ATOM 2214 O O . GLN A 1 280 ? -60.174 -1.774 99.341 1.00 64.81 280 GLN A O 1
ATOM 2219 N N . VAL A 1 281 ? -58.637 -0.353 98.550 1.00 66.81 281 VAL A N 1
ATOM 2220 C CA . VAL A 1 281 ? -57.833 -0.303 99.789 1.00 66.81 281 VAL A CA 1
ATOM 2221 C C . VAL A 1 281 ? -58.260 0.859 100.696 1.00 66.81 281 VAL A C 1
ATOM 2223 O O . VAL A 1 281 ? -58.032 0.807 101.904 1.00 66.81 281 VAL A O 1
ATOM 2226 N N . GLU A 1 282 ? -58.884 1.899 100.138 1.00 56.38 282 GLU A N 1
ATOM 2227 C CA . GLU A 1 282 ? -59.368 3.075 100.880 1.00 56.38 282 GLU A CA 1
ATOM 2228 C C . GLU A 1 282 ? -60.823 2.946 101.387 1.00 56.38 282 GLU A C 1
ATOM 2230 O O . GLU A 1 282 ? -61.309 3.856 102.064 1.00 56.38 282 GLU A O 1
ATOM 2235 N N . THR A 1 283 ? -61.504 1.826 101.109 1.00 47.69 283 THR A N 1
ATOM 2236 C CA . THR A 1 283 ? -62.867 1.497 101.584 1.00 47.69 283 THR A CA 1
ATOM 2237 C C . THR A 1 283 ? -62.871 0.460 102.704 1.00 47.69 283 THR A C 1
ATOM 2239 O O . THR A 1 283 ? -63.730 0.600 103.608 1.00 47.69 283 THR A O 1
#

Secondary structure (DSSP, 8-state):
-HHHHHHHHHHHHHHHHHHHHHHHHHHHHHHHHHHHHHHHHHHHHHHHHHHHHHHTTTSSSS----HHHHHHHHHHHHHHHHHHHHHHHHHHHHHHHHHHHHHTSS-------------------------SSHHHHHHHHHHHHHHHHHHHHHHHHHHHHHHHHHHHHHHHHHHHHHHHHHHHHHHHHHHHHHHHHHHHHHHHHHHHHHHHHHHHHHHHHHHHHHHHHHHHHHHHHHHHHHHHHHHHHHHHHHHHHHHHHHHHHHHHHHHHHHHHHHHTT--